Protein AF-0000000077098849 (afdb_homodimer)

Foldseek 3Di:
DWFDKKFQAAAACQLVVVLVVQKAKEWADVVPVVVRNRHRHIDQDATHDDLQLWQWKDKQRDIWGWDDAAQCCRVCCNPIVIAMEGQDPDDDAYNRYTYTHHDRDDDDHGGIMMTTDGD/DWFDKKFQAAAACQCVVVLVVQKAKEWADVVPVVVRNRHRHIDQDATHDDLQLWQWKDKQRDIWGWDDAAQCCRVCCNPIVIAMEGQDPDDDAYNRYTYTHHDRDDDDHGGIMMTTDGD

Nearest PDB structures (foldseek):
  2f9h-assembly1_B  TM=8.373E-01  e=5.222E-08  Enterococcus faecalis V583
  7akd-assembly1_A  TM=1.701E-01  e=4.792E+00  Severe acute respiratory syndrome coronavirus 2
  7vxm-assembly1_D  TM=1.275E-01  e=5.739E+00  Severe acute respiratory syndrome coronavirus 2
  2f9h-assembly1_B  TM=8.370E-01  e=5.849E-08  Enterococcus faecalis V583
  7akd-assembly1_A  TM=1.590E-01  e=4.839E+00  Severe acute respiratory syndrome coronavirus 2

Sequence (238 aa):
MILYETTVIDVGPEVKKFAEKGMLVTFAEKALITLKDYSYYIERSKINGEIGTARKLLIDGSEYTVIEIGSMVKDNLETLGHVTISFKEEGDCLPGSICVEKAEVPALRKGSRIQILSEMILYETTVIDVGPEVKKFAEKGMLVTFAEKALITLKDYSYYIERSKINGEIGTARKLLIDGSEYTVIEIGSMVKDNLETLGHVTISFKEEGDCLPGSICVEKAEVPALRKGSRIQILSE

Organism: Anaerostipes caccae (strain DSM 14662 / CCUG 47493 / JCM 13470 / NCIMB 13811 / L1-92) (NCBI:txid411490)

InterPro domains:
  IPR004716 Phosphotransferase system, glucitol/sorbitol-specific IIA component [PF03829] (4-114)
  IPR004716 Phosphotransferase system, glucitol/sorbitol-specific IIA component [PS51097] (2-114)
  IPR004716 Phosphotransferase system, glucitol/sorbitol-specific IIA component [PTHR40398] (1-116)
  IPR036665 Phosphotransferase system, glucitol/sorbitol-specific IIA component superfamily [G3DSA:2.40.33.40] (1-119)
  IPR036665 Phosphotransferase system, glucitol/sorbitol-specific IIA component superfamily [SSF141530] (3-117)

pLDDT: mean 93.79, std 6.29, range [65.19, 98.88]

Radius of gyration: 18.69 Å; Cα contacts (8 Å, |Δi|>4): 607; chains: 2; bounding box: 31×56×40 Å

Structure (mmCIF, N/CA/C/O backbone):
data_AF-0000000077098849-model_v1
#
loop_
_entity.id
_entity.type
_entity.pdbx_description
1 polymer 'PTS system glucitol/sorbitol-specific IIA component'
#
loop_
_atom_site.group_PDB
_atom_site.id
_atom_site.type_symbol
_atom_site.label_atom_id
_atom_site.label_alt_id
_atom_site.label_comp_id
_atom_site.label_asym_id
_atom_site.label_entity_id
_atom_site.label_seq_id
_atom_site.pdbx_PDB_ins_code
_atom_site.Cartn_x
_atom_site.Cartn_y
_atom_site.Cartn_z
_atom_site.occupancy
_atom_site.B_iso_or_equiv
_atom_site.auth_seq_id
_atom_site.auth_comp_id
_atom_site.auth_asym_id
_atom_site.auth_atom_id
_atom_site.pdbx_PDB_model_num
ATOM 1 N N . MET A 1 1 ? -8.828 -26.656 -10.367 1 93.25 1 MET A N 1
ATOM 2 C CA . MET A 1 1 ? -9.805 -25.609 -10.68 1 93.25 1 MET A CA 1
ATOM 3 C C . MET A 1 1 ? -9.211 -24.234 -10.453 1 93.25 1 MET A C 1
ATOM 5 O O . MET A 1 1 ? -8.438 -24.031 -9.516 1 93.25 1 MET A O 1
ATOM 9 N N . ILE A 1 2 ? -9.602 -23.344 -11.336 1 96.81 2 ILE A N 1
ATOM 10 C CA . ILE A 1 2 ? -9.125 -21.969 -11.195 1 96.81 2 ILE A CA 1
ATOM 11 C C . ILE A 1 2 ? -9.898 -21.266 -10.078 1 96.81 2 ILE A C 1
ATOM 13 O O . ILE A 1 2 ? -11.117 -21.125 -10.156 1 96.81 2 ILE A O 1
ATOM 17 N N . LEU A 1 3 ? -9.172 -20.859 -9.086 1 97.88 3 LEU A N 1
ATOM 18 C CA . LEU A 1 3 ? -9.781 -20.172 -7.945 1 97.88 3 LEU A CA 1
ATOM 19 C C . LEU A 1 3 ? -9.805 -18.672 -8.164 1 97.88 3 LEU A C 1
ATOM 21 O O . LEU A 1 3 ? -10.688 -17.984 -7.641 1 97.88 3 LEU A O 1
ATOM 25 N N . TYR A 1 4 ? -8.867 -18.234 -8.797 1 98.12 4 TYR A N 1
ATOM 26 C CA . TYR A 1 4 ? -8.68 -16.812 -9.047 1 98.12 4 TYR A CA 1
ATOM 27 C C . TYR A 1 4 ? -7.875 -16.578 -10.328 1 98.12 4 TYR A C 1
ATOM 29 O O . TYR A 1 4 ? -6.93 -17.328 -10.609 1 98.12 4 TYR A O 1
ATOM 37 N N . GLU A 1 5 ? -8.328 -15.594 -11.031 1 98.06 5 GLU A N 1
ATOM 38 C CA . GLU A 1 5 ? -7.602 -15.227 -12.242 1 98.06 5 GLU A CA 1
ATOM 39 C C . GLU A 1 5 ? -7.676 -13.727 -12.5 1 98.06 5 GLU A C 1
ATOM 41 O O . GLU A 1 5 ? -8.727 -13.109 -12.312 1 98.06 5 GLU A O 1
ATOM 46 N N . THR A 1 6 ? -6.523 -13.172 -12.883 1 98.19 6 THR A N 1
ATOM 47 C CA . THR A 1 6 ? -6.484 -11.75 -13.203 1 98.19 6 THR A CA 1
ATOM 48 C C . THR A 1 6 ? -5.434 -11.469 -14.281 1 98.19 6 THR A C 1
ATOM 50 O O . THR A 1 6 ? -4.707 -12.375 -14.695 1 98.19 6 THR A O 1
ATOM 53 N N . THR A 1 7 ? -5.457 -10.258 -14.812 1 98.62 7 THR A N 1
ATOM 54 C CA . THR A 1 7 ? -4.547 -9.805 -15.859 1 98.62 7 THR A CA 1
ATOM 55 C C . THR A 1 7 ? -3.854 -8.508 -15.453 1 98.62 7 THR A C 1
ATOM 57 O O . THR A 1 7 ? -4.48 -7.617 -14.883 1 98.62 7 THR A O 1
ATOM 60 N N . VAL A 1 8 ? -2.553 -8.43 -15.734 1 98.56 8 VAL A N 1
ATOM 61 C CA . VAL A 1 8 ? -1.805 -7.207 -15.484 1 98.56 8 VAL A CA 1
ATOM 62 C C . VAL A 1 8 ? -2.213 -6.137 -16.5 1 98.56 8 VAL A C 1
ATOM 64 O O . VAL A 1 8 ? -2.189 -6.379 -17.703 1 98.56 8 VAL A O 1
ATOM 67 N N . ILE A 1 9 ? -2.625 -4.98 -16 1 97.62 9 ILE A N 1
ATOM 68 C CA . ILE A 1 9 ? -3.08 -3.939 -16.922 1 97.62 9 ILE A CA 1
ATOM 69 C C . ILE A 1 9 ? -2.074 -2.791 -16.938 1 97.62 9 ILE A C 1
ATOM 71 O O . ILE A 1 9 ? -2.107 -1.944 -17.828 1 97.62 9 ILE A O 1
ATOM 75 N N . ASP A 1 10 ? -1.167 -2.697 -15.992 1 96.69 10 ASP A N 1
ATOM 76 C CA . ASP A 1 10 ? -0.084 -1.721 -15.93 1 96.69 10 ASP A CA 1
ATOM 77 C C . ASP A 1 10 ? 1.036 -2.197 -15.016 1 96.69 10 ASP A C 1
ATOM 79 O O . ASP A 1 10 ? 0.829 -3.082 -14.18 1 96.69 10 ASP A O 1
ATOM 83 N N . VAL A 1 11 ? 2.27 -1.672 -15.227 1 97.44 11 VAL A N 1
ATOM 84 C CA . VAL A 1 11 ? 3.434 -2.059 -14.438 1 97.44 11 VAL A CA 1
ATOM 85 C C . VAL A 1 11 ? 4.027 -0.828 -13.758 1 97.44 11 VAL A C 1
ATOM 87 O O . VAL A 1 11 ? 4.41 0.137 -14.422 1 97.44 11 VAL A O 1
ATOM 90 N N . GLY A 1 12 ? 4.094 -0.876 -12.406 1 95.12 12 GLY A N 1
ATOM 91 C CA . GLY A 1 12 ? 4.73 0.217 -11.688 1 95.12 12 GLY A CA 1
ATOM 92 C C . GLY A 1 12 ? 6.207 0.353 -11.992 1 95.12 12 GLY A C 1
ATOM 93 O O . GLY A 1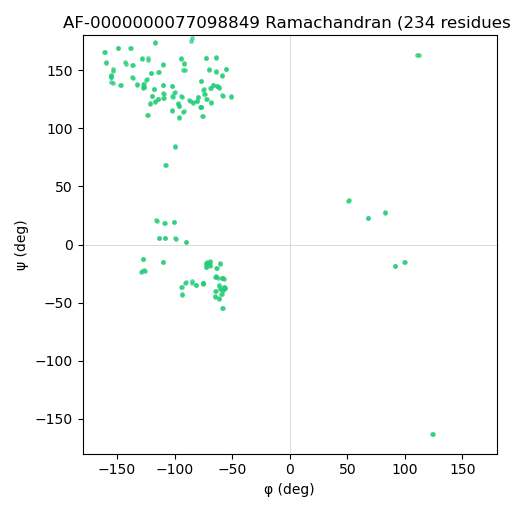 12 ? 6.895 -0.645 -12.227 1 95.1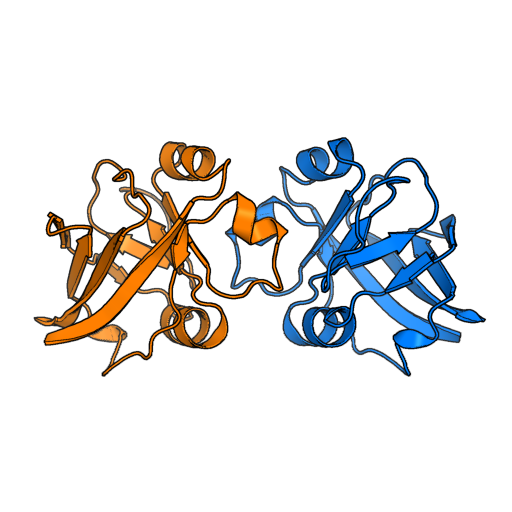2 12 GLY A O 1
ATOM 94 N N . PRO A 1 13 ? 6.711 1.523 -11.953 1 93.56 13 PRO A N 1
ATOM 95 C CA . PRO A 1 13 ? 8.102 1.759 -12.352 1 93.56 13 PRO A CA 1
ATOM 96 C C . PRO A 1 13 ? 9.109 1.154 -11.375 1 93.56 13 PRO A C 1
ATOM 98 O O . PRO A 1 13 ? 10.281 0.988 -11.719 1 93.56 13 PRO A O 1
ATOM 101 N N . GLU A 1 14 ? 8.672 0.761 -10.148 1 92.06 14 GLU A N 1
ATOM 102 C CA . GLU A 1 14 ? 9.609 0.319 -9.117 1 92.06 14 GLU A CA 1
ATOM 103 C C . GLU A 1 14 ? 9.391 -1.151 -8.766 1 92.06 14 GLU A C 1
ATOM 105 O O . GLU A 1 14 ? 9.812 -1.612 -7.707 1 92.06 14 GLU A O 1
ATOM 110 N N . VAL A 1 15 ? 8.758 -1.925 -9.625 1 95.88 15 VAL A N 1
ATOM 111 C CA . VAL A 1 15 ? 8.43 -3.312 -9.32 1 95.88 15 VAL A CA 1
ATOM 112 C C . VAL A 1 15 ? 9.719 -4.113 -9.109 1 95.88 15 VAL A C 1
ATOM 114 O O . VAL A 1 15 ? 9.734 -5.082 -8.344 1 95.88 15 VAL A O 1
ATOM 117 N N . LYS A 1 16 ? 10.82 -3.721 -9.742 1 95.75 16 LYS A N 1
ATOM 118 C CA . LYS A 1 16 ? 12.07 -4.461 -9.68 1 95.75 16 LYS A CA 1
ATOM 119 C C . LYS A 1 16 ? 12.625 -4.48 -8.258 1 95.75 16 LYS A C 1
ATOM 121 O O . LYS A 1 16 ? 13.344 -5.41 -7.875 1 95.75 16 LYS A O 1
ATOM 126 N N . LYS A 1 17 ? 12.32 -3.5 -7.492 1 91.12 17 LYS A N 1
ATOM 127 C CA . LYS A 1 17 ? 12.789 -3.428 -6.113 1 91.12 17 LYS A CA 1
ATOM 128 C C . LYS A 1 17 ? 12.312 -4.629 -5.305 1 91.12 17 LYS A C 1
ATOM 130 O O . LYS A 1 17 ? 13.047 -5.152 -4.469 1 91.12 17 LYS A O 1
ATOM 135 N N . PHE A 1 18 ? 11.117 -5.047 -5.555 1 93.12 18 PHE A N 1
ATOM 136 C CA . PHE A 1 18 ? 10.586 -6.211 -4.852 1 93.12 18 PHE A CA 1
ATOM 137 C C . PHE A 1 18 ? 11.078 -7.5 -5.492 1 93.12 18 PHE A C 1
ATOM 139 O O . PHE A 1 18 ? 11.281 -8.508 -4.805 1 93.12 18 PHE A O 1
ATOM 146 N N . ALA A 1 19 ? 11.219 -7.449 -6.789 1 96.19 19 ALA A N 1
ATOM 147 C CA . ALA A 1 19 ? 11.75 -8.625 -7.461 1 96.19 19 ALA A CA 1
ATOM 148 C C . ALA A 1 19 ? 13.133 -8.992 -6.91 1 96.19 19 ALA A C 1
ATOM 150 O O . ALA A 1 19 ? 13.438 -10.172 -6.727 1 96.19 19 ALA A O 1
ATOM 151 N N . GLU A 1 20 ? 13.898 -7.941 -6.656 1 94.69 20 GLU A N 1
ATOM 152 C CA . GLU A 1 20 ? 15.234 -8.133 -6.109 1 94.69 20 GLU A CA 1
ATOM 153 C C . GLU A 1 20 ? 15.18 -8.766 -4.723 1 94.69 20 GLU A C 1
ATOM 155 O O . GLU A 1 20 ? 16.141 -9.391 -4.281 1 94.69 20 GLU A O 1
ATOM 160 N N . LYS A 1 21 ? 14.102 -8.68 -4.102 1 91.44 21 LYS A N 1
ATOM 161 C CA . LYS A 1 21 ? 13.898 -9.266 -2.777 1 91.44 21 LYS A CA 1
ATOM 162 C C . LYS A 1 21 ? 13.172 -10.602 -2.869 1 91.44 21 LYS A C 1
ATOM 164 O O . LYS A 1 21 ? 12.742 -11.156 -1.853 1 91.44 21 LYS A O 1
ATOM 169 N N . GLY A 1 22 ? 12.938 -11.047 -4.043 1 95.81 22 GLY A N 1
ATOM 170 C CA . GLY A 1 22 ? 12.289 -12.328 -4.254 1 95.81 22 GLY A CA 1
ATOM 171 C C . GLY A 1 22 ? 10.773 -12.258 -4.164 1 95.81 22 GLY A C 1
ATOM 172 O O . GLY A 1 22 ? 10.125 -13.234 -3.803 1 95.81 22 GLY A O 1
ATOM 173 N N . MET A 1 23 ? 10.18 -11.062 -4.48 1 95.81 23 MET A N 1
ATOM 174 C CA . MET A 1 23 ? 8.734 -10.867 -4.316 1 95.81 23 MET A CA 1
ATOM 175 C C . MET A 1 23 ? 8.148 -10.141 -5.52 1 95.81 23 MET A C 1
ATOM 177 O O . MET A 1 23 ? 8.867 -9.477 -6.266 1 95.81 23 MET A O 1
ATOM 181 N N . LEU A 1 24 ? 6.93 -10.375 -5.707 1 96.62 24 LEU A N 1
ATOM 182 C CA . LEU A 1 24 ? 6.078 -9.633 -6.625 1 96.62 24 LEU A CA 1
ATOM 183 C C . LEU A 1 24 ? 4.824 -9.133 -5.922 1 96.62 24 LEU A C 1
ATOM 185 O O . LEU A 1 24 ? 4.215 -9.859 -5.133 1 96.62 24 LEU A O 1
ATOM 189 N N . VAL A 1 25 ? 4.469 -7.855 -6.172 1 95.56 25 VAL A N 1
ATOM 190 C CA . VAL A 1 25 ? 3.322 -7.258 -5.496 1 95.56 25 VAL A CA 1
ATOM 191 C C . VAL A 1 25 ? 2.262 -6.867 -6.523 1 95.56 25 VAL A C 1
ATOM 193 O O . VAL A 1 25 ? 2.578 -6.273 -7.555 1 95.56 25 VAL A O 1
ATOM 196 N N . THR A 1 26 ? 1.021 -7.195 -6.277 1 96.31 26 THR A N 1
ATOM 197 C CA . THR A 1 26 ? -0.08 -6.77 -7.133 1 96.31 26 THR A CA 1
ATOM 198 C C . THR A 1 26 ? -0.954 -5.742 -6.422 1 96.31 26 THR A C 1
ATOM 200 O O . THR A 1 26 ? -0.98 -5.691 -5.191 1 96.31 26 THR A O 1
ATOM 203 N N . PHE A 1 27 ? -1.589 -4.965 -7.223 1 93.5 27 PHE A N 1
ATOM 204 C CA . PHE A 1 27 ? -2.539 -3.982 -6.715 1 93.5 27 PHE A CA 1
ATOM 205 C C . PHE A 1 27 ? -3.598 -3.66 -7.766 1 93.5 27 PHE A C 1
ATOM 207 O O . PHE A 1 27 ? -3.34 -3.768 -8.969 1 93.5 27 PHE A O 1
ATOM 214 N N . ALA A 1 28 ? -4.836 -3.309 -7.309 1 92.25 28 ALA A N 1
ATOM 215 C CA . ALA A 1 28 ? -5.887 -2.953 -8.258 1 92.25 28 ALA A CA 1
ATOM 216 C C . ALA A 1 28 ? -6.52 -1.612 -7.898 1 92.25 28 ALA A C 1
ATOM 218 O O . ALA A 1 28 ? -7.16 -0.975 -8.742 1 92.25 28 ALA A O 1
ATOM 219 N N . GLU A 1 29 ? -6.41 -1.214 -6.602 1 78 29 GLU A N 1
ATOM 220 C CA . GLU A 1 29 ? -7.07 0.008 -6.152 1 78 29 GLU A CA 1
ATOM 221 C C . GLU A 1 29 ? -6.211 1.236 -6.441 1 78 29 GLU A C 1
ATOM 223 O O . GLU A 1 29 ? -5.066 1.317 -5.996 1 78 29 GLU A O 1
ATOM 228 N N . LYS A 1 30 ? -6.711 2.197 -7.188 1 68.31 30 LYS A N 1
ATOM 229 C CA . LYS A 1 30 ? -5.996 3.393 -7.625 1 68.31 30 LYS A CA 1
ATOM 230 C C . LYS A 1 30 ? -5.77 4.355 -6.465 1 68.31 30 LYS A C 1
ATOM 232 O O . LYS A 1 30 ? -4.859 5.184 -6.508 1 68.31 30 LYS A O 1
ATOM 237 N N . ALA A 1 31 ? -6.516 4.066 -5.441 1 65.38 31 ALA A N 1
ATOM 238 C CA . ALA A 1 31 ? -6.48 5.043 -4.355 1 65.38 31 ALA A CA 1
ATOM 239 C C . ALA A 1 31 ? -5.156 4.98 -3.602 1 65.38 31 ALA A C 1
ATOM 241 O O . ALA A 1 31 ? -4.809 5.906 -2.869 1 65.38 31 ALA A O 1
ATOM 242 N N . LEU A 1 32 ? -4.426 3.889 -3.781 1 77 32 LEU A N 1
ATOM 243 C CA . LEU A 1 32 ? -3.135 3.756 -3.119 1 77 32 LEU A CA 1
ATOM 244 C C . LEU A 1 32 ? -1.993 3.9 -4.121 1 77 32 LEU A C 1
ATOM 246 O O . LEU A 1 32 ? -1.274 2.938 -4.395 1 77 32 LEU A O 1
ATOM 250 N N . ILE A 1 33 ? -1.858 5.105 -4.629 1 73.12 33 ILE A N 1
ATOM 251 C CA . ILE A 1 33 ? -0.947 5.441 -5.719 1 73.12 33 ILE A CA 1
ATOM 252 C C . ILE A 1 33 ? 0.476 5.031 -5.344 1 73.12 33 ILE A C 1
ATOM 254 O O . ILE A 1 33 ? 1.246 4.586 -6.195 1 73.12 33 ILE A O 1
ATOM 258 N N . THR A 1 34 ? 0.808 5.207 -4.074 1 74.5 34 THR A N 1
ATOM 259 C CA . THR A 1 34 ? 2.15 4.855 -3.625 1 74.5 34 THR A CA 1
ATOM 260 C C . THR A 1 34 ? 2.42 3.369 -3.834 1 74.5 34 THR A C 1
ATOM 262 O O . THR A 1 34 ? 3.514 2.982 -4.25 1 74.5 34 THR A O 1
ATOM 265 N N . LEU A 1 35 ? 1.4 2.584 -3.664 1 80.56 35 LEU A N 1
ATOM 266 C CA . LEU A 1 35 ? 1.555 1.155 -3.914 1 80.56 35 LEU A CA 1
ATOM 267 C C . LEU A 1 35 ? 1.583 0.865 -5.41 1 80.56 35 LEU A C 1
ATOM 269 O O . LEU A 1 35 ? 2.303 -0.03 -5.859 1 80.56 35 LEU A O 1
ATOM 273 N N . LYS A 1 36 ? 0.823 1.684 -6.109 1 84.19 36 LYS A N 1
ATOM 274 C CA . LYS A 1 36 ? 0.758 1.489 -7.555 1 84.19 36 LYS A CA 1
ATOM 275 C C . LYS A 1 36 ? 2.148 1.548 -8.18 1 84.19 36 LYS A C 1
ATOM 277 O O . LYS A 1 36 ? 2.475 0.747 -9.062 1 84.19 36 LYS A O 1
ATOM 282 N N . ASP A 1 37 ? 3.021 2.375 -7.703 1 86.88 37 ASP A N 1
ATOM 283 C CA . ASP A 1 37 ? 4.355 2.549 -8.273 1 86.88 37 ASP A CA 1
ATOM 284 C C . ASP A 1 37 ? 5.219 1.312 -8.039 1 86.88 37 ASP A C 1
ATOM 286 O O . ASP A 1 37 ? 6.176 1.064 -8.773 1 86.88 37 ASP A O 1
ATOM 290 N N . TYR A 1 38 ? 4.809 0.544 -7.125 1 90.38 38 TYR A N 1
ATOM 291 C CA . TYR A 1 38 ? 5.656 -0.57 -6.723 1 90.38 38 TYR A CA 1
ATOM 292 C C . TYR A 1 38 ? 5.012 -1.904 -7.078 1 90.38 38 TYR A C 1
ATOM 294 O O . TYR A 1 38 ? 5.547 -2.967 -6.754 1 90.38 38 TYR A O 1
ATOM 302 N N . SER A 1 39 ? 3.902 -1.831 -7.773 1 94.94 39 SER A N 1
ATOM 303 C CA . SER A 1 39 ? 3.123 -3.051 -7.953 1 94.94 39 SER A CA 1
ATOM 304 C C . SER A 1 39 ? 2.797 -3.287 -9.422 1 94.94 39 SER A C 1
ATOM 306 O O . SER A 1 39 ? 2.934 -2.383 -10.25 1 94.94 39 SER A O 1
ATOM 308 N N . TYR A 1 40 ? 2.465 -4.512 -9.734 1 97.19 40 TYR A N 1
ATOM 309 C CA . TYR A 1 40 ? 1.721 -4.824 -10.945 1 97.19 40 TYR A CA 1
ATOM 310 C C . TYR A 1 40 ? 0.239 -4.512 -10.773 1 97.19 40 TYR A C 1
ATOM 312 O O . TYR A 1 40 ? -0.427 -5.09 -9.914 1 97.19 40 TYR A O 1
ATOM 320 N N . TYR A 1 41 ? -0.18 -3.596 -11.609 1 96.25 41 TYR A N 1
ATOM 321 C CA . TYR A 1 41 ? -1.595 -3.246 -11.539 1 96.25 41 TYR A CA 1
ATOM 322 C C . TYR A 1 41 ? -2.447 -4.27 -12.273 1 96.25 41 TYR A C 1
ATOM 324 O O . TYR A 1 41 ? -2.182 -4.59 -13.438 1 96.25 41 TYR A O 1
ATOM 332 N N . ILE A 1 42 ? -3.432 -4.77 -11.539 1 97.5 42 ILE A N 1
ATOM 333 C CA . ILE A 1 42 ? -4.172 -5.895 -12.102 1 97.5 42 ILE A CA 1
ATOM 334 C C . ILE A 1 42 ? -5.656 -5.547 -12.18 1 97.5 42 ILE A C 1
ATOM 336 O O . ILE A 1 42 ? -6.121 -4.625 -11.508 1 97.5 42 ILE A O 1
ATOM 340 N N . GLU A 1 43 ? -6.348 -6.266 -13.039 1 96.44 43 GLU A N 1
ATOM 341 C CA . GLU A 1 43 ? -7.805 -6.203 -13.078 1 96.44 43 GLU A CA 1
ATOM 342 C C . GLU A 1 43 ? -8.422 -6.809 -11.82 1 96.44 43 GLU A C 1
ATOM 344 O O . GLU A 1 43 ? -7.953 -7.844 -11.336 1 96.44 43 GLU A O 1
ATOM 349 N N . ARG A 1 44 ? -9.383 -6.055 -11.336 1 92.69 44 ARG A N 1
ATOM 350 C CA . ARG A 1 44 ? -10.109 -6.645 -10.219 1 92.69 44 ARG A CA 1
ATOM 351 C C . ARG A 1 44 ? -10.828 -7.922 -10.648 1 92.69 44 ARG A C 1
ATOM 353 O O . ARG A 1 44 ? -11.383 -7.992 -11.75 1 92.69 44 ARG A O 1
ATOM 360 N N . SER A 1 45 ? -10.734 -8.859 -9.867 1 94.25 45 SER A N 1
ATOM 361 C CA . SER A 1 45 ? -11.375 -10.148 -10.117 1 94.25 45 SER A CA 1
ATOM 362 C C . SER A 1 45 ? -11.914 -10.758 -8.828 1 94.25 45 SER A C 1
ATOM 364 O O . SER A 1 45 ? -11.469 -10.406 -7.734 1 94.25 45 SER A O 1
ATOM 366 N N . LYS A 1 46 ? -12.906 -11.609 -8.961 1 94.06 46 LYS A N 1
ATOM 367 C CA . LYS A 1 46 ? -13.469 -12.312 -7.816 1 94.06 46 LYS A CA 1
ATOM 368 C C . LYS A 1 46 ? -12.773 -13.648 -7.594 1 94.06 46 LYS A C 1
ATOM 370 O O . LYS A 1 46 ? -12.242 -14.242 -8.539 1 94.06 46 LYS A O 1
ATOM 375 N N . ILE A 1 47 ? -12.75 -14.008 -6.395 1 95.94 47 ILE A N 1
ATOM 376 C CA . ILE A 1 47 ? -12.266 -15.336 -6.051 1 95.94 47 ILE A CA 1
ATOM 377 C C . ILE A 1 47 ? -13.414 -16.344 -6.141 1 95.94 47 ILE A C 1
ATOM 379 O O . ILE A 1 47 ? -14.484 -16.125 -5.57 1 95.94 47 ILE A O 1
ATOM 383 N N . ASN A 1 48 ? -13.109 -17.312 -6.969 1 93.44 48 ASN A N 1
ATOM 384 C CA . ASN A 1 48 ? -14.086 -18.391 -7.164 1 93.44 48 ASN A CA 1
ATOM 385 C C . ASN A 1 48 ? -13.742 -19.625 -6.34 1 93.44 48 ASN A C 1
ATOM 387 O O . ASN A 1 48 ? -13.117 -20.547 -6.848 1 93.44 48 ASN A O 1
ATOM 391 N N . GLY A 1 49 ? -14.094 -19.719 -5.113 1 91.75 49 GLY A N 1
ATOM 392 C CA . GLY A 1 49 ? -13.797 -20.844 -4.246 1 91.75 49 GLY A CA 1
ATOM 393 C C . GLY A 1 49 ? -13.07 -20.453 -2.975 1 91.75 49 GLY A C 1
ATOM 394 O O . GLY A 1 49 ? -13.164 -19.297 -2.535 1 91.75 49 GLY A O 1
ATOM 395 N N . GLU A 1 50 ? -12.469 -21.516 -2.346 1 94 50 GLU A N 1
ATOM 396 C CA . GLU A 1 50 ? -11.711 -21.297 -1.117 1 94 50 GLU A CA 1
ATOM 397 C C 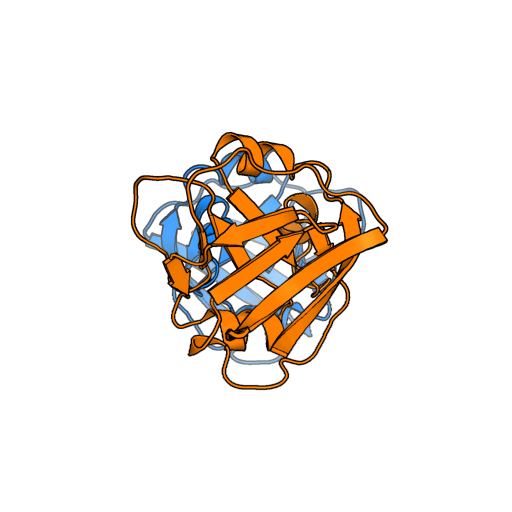. GLU A 1 50 ? -10.219 -21.156 -1.408 1 94 50 GLU A C 1
ATOM 399 O O . GLU A 1 50 ? -9.547 -22.125 -1.743 1 94 50 GLU A O 1
ATOM 404 N N . ILE A 1 51 ? -9.711 -19.984 -1.257 1 95.62 51 ILE A N 1
ATOM 405 C CA . ILE A 1 51 ? -8.328 -19.672 -1.607 1 95.62 51 ILE A CA 1
ATOM 406 C C . IL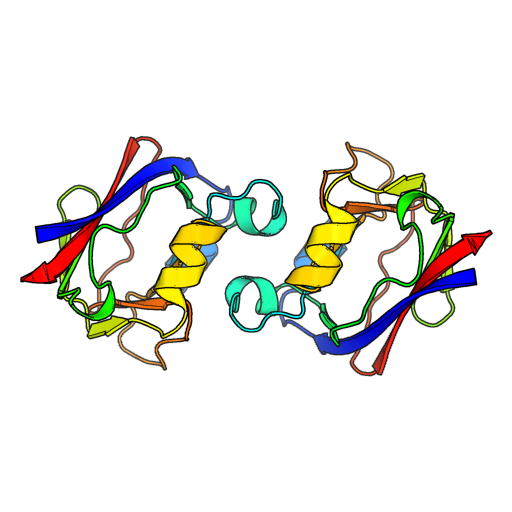E A 1 51 ? -7.387 -20.562 -0.805 1 95.62 51 ILE A C 1
ATOM 408 O O . ILE A 1 51 ? -6.281 -20.875 -1.255 1 95.62 51 ILE A O 1
ATOM 412 N N . GLY A 1 52 ? -7.844 -20.969 0.387 1 94.56 52 GLY A N 1
ATOM 413 C CA . GLY A 1 52 ? -7.051 -21.859 1.218 1 94.56 52 GLY A CA 1
ATOM 414 C C . GLY A 1 52 ? -6.758 -23.188 0.553 1 94.56 52 GLY A C 1
ATOM 415 O O . GLY A 1 52 ? -5.855 -23.922 0.976 1 94.56 52 GLY A O 1
ATOM 416 N N . THR A 1 53 ? -7.477 -23.609 -0.522 1 95.62 53 THR A N 1
ATOM 417 C CA . THR A 1 53 ? -7.277 -24.859 -1.229 1 95.62 53 THR A CA 1
ATOM 418 C C . THR A 1 53 ? -6.277 -24.688 -2.367 1 95.62 53 THR A C 1
ATOM 420 O O . THR A 1 53 ? -5.969 -25.656 -3.08 1 95.62 53 THR A O 1
ATOM 423 N N . ALA A 1 54 ? -5.723 -23.531 -2.52 1 97.62 54 ALA A N 1
ATOM 424 C CA . ALA A 1 54 ? -4.777 -23.234 -3.594 1 97.62 54 ALA A CA 1
ATOM 425 C C . ALA A 1 54 ? -3.535 -24.125 -3.479 1 97.62 54 ALA A C 1
ATOM 427 O O . ALA A 1 54 ? -2.971 -24.266 -2.393 1 97.62 54 ALA A O 1
ATOM 428 N N . ARG A 1 55 ? -3.123 -24.672 -4.625 1 98.12 55 ARG A N 1
ATOM 429 C CA . ARG A 1 55 ? -1.939 -25.516 -4.648 1 98.12 55 ARG A CA 1
ATOM 430 C C . ARG A 1 55 ? -0.931 -25.031 -5.68 1 98.12 55 ARG A C 1
ATOM 432 O O . ARG A 1 55 ? 0.27 -25.281 -5.551 1 98.12 55 ARG A O 1
ATOM 439 N N . LYS A 1 56 ? -1.477 -24.312 -6.609 1 98.5 56 LYS A N 1
ATOM 440 C CA . LYS A 1 56 ? -0.607 -23.875 -7.695 1 98.5 56 LYS A CA 1
ATOM 441 C C . LYS A 1 56 ? -0.858 -22.406 -8.031 1 98.5 56 LYS A C 1
ATOM 443 O O . LYS A 1 56 ? -1.987 -21.922 -7.922 1 98.5 56 LYS A O 1
ATOM 448 N N . LEU A 1 57 ? 0.21 -21.734 -8.359 1 98.69 57 LEU A N 1
ATOM 449 C CA . LEU A 1 57 ? 0.194 -20.406 -8.961 1 98.69 57 LEU A CA 1
ATOM 450 C C . LEU A 1 57 ? 0.744 -20.453 -10.383 1 98.69 57 LEU A C 1
ATOM 452 O O . LEU A 1 57 ? 1.813 -21.016 -10.625 1 98.69 57 LEU A O 1
ATOM 456 N N . LEU A 1 58 ? -0.03 -19.969 -11.305 1 98.56 58 LEU A N 1
ATOM 457 C CA . LEU A 1 58 ? 0.441 -19.844 -12.68 1 98.56 58 LEU A CA 1
ATOM 458 C C . LEU A 1 58 ? 0.663 -18.391 -13.062 1 98.56 58 LEU A C 1
ATOM 460 O O . LEU A 1 58 ? -0.203 -17.547 -12.82 1 98.56 58 LEU A O 1
ATOM 464 N N . ILE A 1 59 ? 1.85 -18.094 -13.609 1 98.69 59 ILE A N 1
ATOM 465 C CA . ILE A 1 59 ? 2.156 -16.797 -14.188 1 98.69 59 ILE A CA 1
ATOM 466 C C . ILE A 1 59 ? 2.588 -16.969 -15.641 1 98.69 59 ILE A C 1
ATOM 468 O O . ILE A 1 59 ? 3.65 -17.531 -15.922 1 98.69 59 ILE A O 1
ATOM 472 N N . ASP A 1 60 ? 1.705 -16.484 -16.516 1 98.56 60 ASP A N 1
ATOM 473 C CA . ASP A 1 60 ? 1.932 -16.641 -17.953 1 98.56 60 ASP A CA 1
ATOM 474 C C . ASP A 1 60 ? 2.229 -18.094 -18.297 1 98.56 60 ASP A C 1
ATOM 476 O O . ASP A 1 60 ? 3.152 -18.391 -19.062 1 98.56 60 ASP A O 1
ATOM 480 N N . GLY A 1 61 ? 1.543 -18.969 -17.625 1 97.38 61 GLY A N 1
ATOM 481 C CA . GLY A 1 61 ? 1.646 -20.391 -17.938 1 97.38 61 GLY A CA 1
ATOM 482 C C . GLY A 1 61 ? 2.713 -21.094 -17.125 1 97.38 61 GLY A C 1
ATOM 483 O O . GLY A 1 61 ? 2.738 -22.328 -17.062 1 97.38 61 GLY A O 1
ATOM 484 N N . SER A 1 62 ? 3.629 -20.375 -16.562 1 98.31 62 SER A N 1
ATOM 485 C CA . SER A 1 62 ? 4.617 -20.984 -15.672 1 98.31 62 SER A CA 1
ATOM 486 C C . SER A 1 62 ? 4.008 -21.328 -14.32 1 98.31 62 SER A C 1
ATOM 488 O O . SER A 1 62 ? 3.369 -20.5 -13.68 1 98.31 62 SER A O 1
ATOM 490 N N . GLU A 1 63 ? 4.309 -22.516 -13.898 1 98.12 63 GLU A N 1
ATOM 491 C CA . GLU A 1 63 ? 3.668 -23.047 -12.695 1 98.12 63 GLU A CA 1
ATOM 492 C C . GLU A 1 63 ? 4.609 -22.969 -11.5 1 98.12 63 GLU A C 1
ATOM 494 O O . GLU A 1 63 ? 5.797 -23.266 -11.617 1 98.12 63 GLU A O 1
ATOM 499 N N . TYR A 1 64 ? 4.09 -22.547 -10.383 1 98.5 64 TYR A N 1
ATOM 500 C CA . TYR A 1 64 ? 4.77 -22.531 -9.086 1 98.5 64 TYR A CA 1
ATOM 501 C C . TYR A 1 64 ? 3.945 -23.25 -8.031 1 98.5 64 TYR A C 1
ATOM 503 O O . TYR A 1 64 ? 2.729 -23.062 -7.945 1 98.5 64 TYR A O 1
ATOM 511 N N . THR A 1 65 ? 4.586 -24.078 -7.219 1 98.25 65 THR A N 1
ATOM 512 C CA . THR A 1 65 ? 3.9 -24.75 -6.121 1 98.25 65 THR A CA 1
ATOM 513 C C . THR A 1 65 ? 3.631 -23.781 -4.977 1 98.25 65 THR A C 1
ATOM 515 O O . THR A 1 65 ? 4.543 -23.094 -4.52 1 98.25 65 THR A O 1
ATOM 518 N N . VAL A 1 66 ? 2.398 -23.734 -4.512 1 98.25 66 VAL A N 1
ATOM 519 C CA . VAL A 1 66 ? 2.037 -22.906 -3.365 1 98.25 66 VAL A CA 1
ATOM 520 C C . VAL A 1 66 ? 2.422 -23.625 -2.072 1 98.25 66 VAL A C 1
ATOM 522 O O . VAL A 1 66 ? 2.016 -24.766 -1.843 1 98.25 66 VAL A O 1
ATOM 525 N N . ILE A 1 67 ? 3.197 -22.969 -1.304 1 97.75 67 ILE A N 1
ATOM 526 C CA . ILE A 1 67 ? 3.648 -23.516 -0.035 1 97.75 67 ILE A CA 1
ATOM 527 C C . ILE A 1 67 ? 2.719 -23.062 1.089 1 97.75 67 ILE A C 1
ATOM 529 O O . ILE A 1 67 ? 2.338 -23.875 1.948 1 97.75 67 ILE A O 1
ATOM 533 N N . GLU A 1 68 ? 2.354 -21.812 1.083 1 96.94 68 GLU A N 1
ATOM 534 C CA . GLU A 1 68 ? 1.521 -21.234 2.131 1 96.94 68 GLU A CA 1
ATOM 535 C C . GLU A 1 68 ? 0.758 -20.016 1.619 1 96.94 68 GLU A C 1
ATOM 537 O O . GLU A 1 68 ? 1.273 -19.25 0.797 1 96.94 68 GLU A O 1
ATOM 542 N N . ILE A 1 69 ? -0.458 -19.859 2.113 1 96.81 69 ILE A N 1
ATOM 543 C CA . ILE A 1 69 ? -1.287 -18.703 1.826 1 96.81 69 ILE A CA 1
ATOM 544 C C . ILE A 1 69 ? -1.575 -17.938 3.119 1 96.81 69 ILE A C 1
ATOM 546 O O . ILE A 1 69 ? -2.107 -18.516 4.074 1 96.81 69 ILE A O 1
ATOM 550 N N . GLY A 1 70 ? -1.204 -16.734 3.051 1 94.75 70 GLY A N 1
ATOM 551 C CA . GLY A 1 70 ? -1.46 -15.922 4.227 1 94.75 70 GLY A CA 1
ATOM 552 C C . GLY A 1 70 ? -2.938 -15.75 4.523 1 94.75 70 GLY A C 1
ATOM 553 O O . GLY A 1 70 ? -3.766 -15.766 3.607 1 94.75 70 GLY A O 1
ATOM 554 N N . SER A 1 71 ? -3.26 -15.375 5.773 1 93.38 71 SER A N 1
ATOM 555 C CA . SER A 1 71 ? -4.629 -15.367 6.273 1 93.38 71 SER A CA 1
ATOM 556 C C . SER A 1 71 ? -5.438 -14.227 5.664 1 93.38 71 SER A C 1
ATOM 558 O O . SER A 1 71 ? -6.668 -14.273 5.648 1 93.38 71 SER A O 1
ATOM 560 N N . MET A 1 72 ? -4.805 -13.172 5.105 1 90.5 72 MET A N 1
ATOM 561 C CA . MET A 1 72 ? -5.523 -11.992 4.637 1 90.5 72 MET A CA 1
ATOM 562 C C . MET A 1 72 ? -5.535 -11.93 3.113 1 90.5 72 MET A C 1
ATOM 564 O O . MET A 1 72 ? -6.078 -10.984 2.531 1 90.5 72 MET A O 1
ATOM 568 N N . VAL A 1 73 ? -5.047 -12.922 2.455 1 94.38 73 VAL A N 1
ATOM 569 C CA . VAL A 1 73 ? -4.902 -12.898 1.003 1 94.38 73 VAL A CA 1
ATOM 570 C C . VAL A 1 73 ? -6.273 -12.742 0.35 1 94.38 73 VAL A C 1
ATOM 572 O O . VAL A 1 73 ? -6.457 -11.906 -0.54 1 94.38 73 VAL A O 1
ATOM 575 N N . LYS A 1 74 ? -7.219 -13.523 0.821 1 94.88 74 LYS A N 1
ATOM 576 C CA . LYS A 1 74 ? -8.555 -13.445 0.226 1 94.88 74 LYS A CA 1
ATOM 577 C C . LYS A 1 74 ? -9.117 -12.031 0.33 1 94.88 74 LYS A C 1
ATOM 579 O O . LYS A 1 74 ? -9.492 -11.43 -0.68 1 94.88 74 LYS A O 1
ATOM 584 N N . ASP A 1 75 ? -9.156 -11.516 1.506 1 89.69 75 ASP A N 1
ATOM 585 C CA . ASP A 1 75 ? -9.711 -10.188 1.729 1 89.69 75 ASP A CA 1
ATOM 586 C C . ASP A 1 75 ? -8.953 -9.133 0.926 1 89.69 75 ASP A C 1
ATOM 588 O O . ASP A 1 75 ? -9.562 -8.25 0.312 1 89.69 75 ASP A O 1
ATOM 592 N N . ASN A 1 76 ? -7.648 -9.203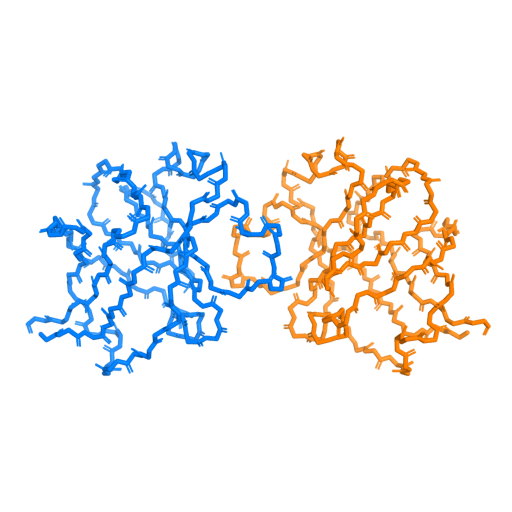 0.878 1 89.94 76 ASN A N 1
ATOM 593 C CA . ASN A 1 76 ? -6.82 -8.234 0.175 1 89.94 76 ASN A CA 1
ATOM 594 C C . ASN A 1 76 ? -7.07 -8.266 -1.33 1 89.94 76 ASN A C 1
ATOM 596 O O . ASN A 1 76 ? -7.219 -7.219 -1.963 1 89.94 76 ASN A O 1
ATOM 600 N N . LEU A 1 77 ? -7.141 -9.469 -1.856 1 92.94 77 LEU A N 1
ATOM 601 C CA . LEU A 1 77 ? -7.371 -9.594 -3.291 1 92.94 77 LEU A CA 1
ATOM 602 C C . LEU A 1 77 ? -8.742 -9.047 -3.672 1 92.94 77 LEU A C 1
ATOM 604 O O . LEU A 1 77 ? -8.867 -8.289 -4.637 1 92.94 77 LEU A O 1
ATOM 608 N N . GLU A 1 78 ? -9.695 -9.305 -2.863 1 91.19 78 GLU A N 1
ATOM 609 C CA . GLU A 1 78 ? -11.062 -8.914 -3.201 1 91.19 78 GLU A CA 1
ATOM 610 C C . GLU A 1 78 ? -11.273 -7.414 -3.018 1 91.19 78 GLU A C 1
ATOM 612 O O . GLU A 1 78 ? -11.992 -6.781 -3.795 1 91.19 78 GLU A O 1
ATOM 617 N N . THR A 1 79 ? -10.617 -6.875 -2.061 1 85.5 79 THR A N 1
ATOM 618 C CA . THR A 1 79 ? -10.883 -5.477 -1.733 1 85.5 79 THR A CA 1
ATOM 619 C C . THR A 1 79 ? -9.914 -4.559 -2.471 1 85.5 79 THR A C 1
ATOM 621 O O . THR A 1 79 ? -10.305 -3.492 -2.951 1 85.5 79 THR A O 1
ATOM 624 N N . LEU A 1 80 ? -8.625 -4.949 -2.658 1 87.19 80 LEU A N 1
ATOM 625 C CA . LEU A 1 80 ? -7.609 -4.031 -3.16 1 87.19 80 LEU A CA 1
ATOM 626 C C . LEU A 1 80 ? -6.887 -4.629 -4.367 1 87.19 80 LEU A C 1
ATOM 628 O O . LEU A 1 80 ? -6.152 -3.926 -5.062 1 87.19 80 LEU A O 1
ATOM 632 N N . GLY A 1 81 ? -7.082 -5.883 -4.602 1 93 81 GLY A N 1
ATOM 633 C CA . GLY A 1 81 ? -6.254 -6.551 -5.594 1 93 81 GLY A CA 1
ATOM 634 C C . GLY A 1 81 ? -4.805 -6.688 -5.168 1 93 81 GLY A C 1
ATOM 635 O O . GLY A 1 81 ? -3.91 -6.781 -6.012 1 93 81 GLY A O 1
ATOM 636 N N . HIS A 1 82 ? -4.621 -6.645 -3.846 1 91.94 82 HIS A N 1
ATOM 637 C CA . HIS A 1 82 ? -3.256 -6.652 -3.332 1 91.94 82 HIS A CA 1
ATOM 638 C C . HIS A 1 82 ? -2.855 -8.047 -2.852 1 91.94 82 HIS A C 1
ATOM 640 O O . HIS A 1 82 ? -3.6 -8.688 -2.109 1 91.94 82 HIS A O 1
ATOM 646 N N . VAL A 1 83 ? -1.723 -8.531 -3.27 1 94.81 83 VAL A N 1
ATOM 647 C CA . VAL A 1 83 ? -1.043 -9.672 -2.676 1 94.81 83 VAL A CA 1
ATOM 648 C C . VAL A 1 83 ? 0.455 -9.594 -2.961 1 94.81 83 VAL A C 1
ATOM 650 O O . VAL A 1 83 ? 0.869 -9.047 -3.986 1 94.81 83 VAL A O 1
ATOM 653 N N . THR A 1 84 ? 1.224 -10.031 -2.027 1 94.94 84 THR A N 1
ATOM 654 C CA . THR A 1 84 ? 2.646 -10.266 -2.25 1 94.94 84 THR A CA 1
ATOM 655 C C . THR A 1 84 ? 2.906 -11.742 -2.549 1 94.94 84 THR A C 1
ATOM 657 O O . THR A 1 84 ? 2.498 -12.617 -1.783 1 94.94 84 THR A O 1
ATOM 660 N N . ILE A 1 85 ? 3.475 -12.008 -3.672 1 97.31 85 ILE A N 1
ATOM 661 C CA . ILE A 1 85 ? 3.924 -13.359 -3.973 1 97.31 85 ILE A CA 1
ATOM 662 C C . ILE A 1 85 ? 5.41 -13.5 -3.646 1 97.31 85 ILE A C 1
ATOM 664 O O . ILE A 1 85 ? 6.238 -12.758 -4.184 1 97.31 85 ILE A O 1
ATOM 668 N N . SER A 1 86 ? 5.688 -14.359 -2.773 1 97.12 86 SER A N 1
ATOM 669 C CA . SER A 1 86 ? 7.062 -14.562 -2.334 1 97.12 86 SER A CA 1
ATOM 670 C C . SER A 1 86 ? 7.672 -15.805 -2.98 1 97.12 86 SER A C 1
ATOM 672 O O . SER A 1 86 ? 7.121 -16.906 -2.877 1 97.12 86 SER A O 1
ATOM 674 N N . PHE A 1 87 ? 8.844 -15.633 -3.602 1 98.25 87 PHE A N 1
ATOM 675 C CA . PHE A 1 87 ? 9.57 -16.703 -4.277 1 98.25 87 PHE A CA 1
ATOM 676 C C . PHE A 1 87 ? 10.82 -17.078 -3.494 1 98.25 87 PHE A C 1
ATOM 678 O O . PHE A 1 87 ? 11.734 -17.703 -4.039 1 98.25 87 PHE A O 1
ATOM 685 N N . LYS A 1 88 ? 10.742 -16.656 -2.252 1 94.06 88 LYS A N 1
ATOM 686 C CA . LYS A 1 88 ? 11.922 -16.891 -1.429 1 94.06 88 LYS A CA 1
ATOM 687 C C . LYS A 1 88 ? 11.82 -18.219 -0.685 1 94.06 88 LYS A C 1
ATOM 689 O O . LYS A 1 88 ? 10.719 -18.719 -0.447 1 94.06 88 LYS A O 1
ATOM 694 N N . GLU A 1 89 ? 12.914 -18.734 -0.367 1 84.38 89 GLU A N 1
ATOM 695 C CA . GLU A 1 89 ? 12.969 -19.969 0.402 1 84.38 89 GLU A CA 1
ATOM 696 C C . GLU A 1 89 ? 12.859 -19.703 1.898 1 84.38 89 GLU A C 1
ATOM 698 O O . GLU A 1 89 ? 12.25 -20.484 2.635 1 84.38 89 GLU A O 1
ATOM 703 N N . GLU A 1 90 ? 13.383 -18.531 2.322 1 85.25 90 GLU A N 1
ATOM 704 C CA . GLU A 1 90 ? 13.469 -18.281 3.756 1 85.25 90 GLU A CA 1
ATOM 705 C C . GLU A 1 90 ? 12.539 -17.125 4.16 1 85.25 90 GLU A C 1
ATOM 707 O O . GLU A 1 90 ? 12.188 -16.281 3.332 1 85.25 90 GLU A O 1
ATOM 712 N N . GLY A 1 91 ? 12.07 -17.297 5.426 1 86.62 91 GLY A N 1
ATOM 713 C CA . GLY A 1 91 ? 11.242 -16.25 6.016 1 86.62 91 GLY A CA 1
ATOM 714 C C . GLY A 1 91 ? 9.797 -16.656 6.203 1 86.62 91 GLY A C 1
ATOM 715 O O . GLY A 1 91 ? 9.352 -17.656 5.629 1 86.62 91 GLY A O 1
ATOM 716 N N . ASP A 1 92 ? 9.133 -15.906 7.016 1 89.75 92 ASP A N 1
ATOM 717 C CA . ASP A 1 92 ? 7.727 -16.188 7.281 1 89.75 92 ASP A CA 1
ATOM 718 C C . ASP A 1 92 ? 6.84 -15.719 6.133 1 89.75 92 ASP A C 1
ATOM 720 O O . ASP A 1 92 ? 7.152 -14.727 5.465 1 89.75 92 ASP A O 1
ATOM 724 N N . CYS A 1 93 ? 5.863 -16.562 5.867 1 92.88 93 CYS A N 1
ATOM 725 C CA . CYS A 1 93 ? 4.824 -16.125 4.941 1 92.88 93 CYS A CA 1
ATOM 726 C C . CYS A 1 93 ? 3.873 -15.141 5.609 1 92.88 93 CYS A C 1
ATOM 728 O O . CYS A 1 93 ? 3.064 -15.523 6.453 1 92.88 93 CYS A O 1
ATOM 730 N N . LEU A 1 94 ? 3.938 -13.961 5.215 1 89.81 94 LEU A N 1
ATOM 731 C CA . LEU A 1 94 ? 3.178 -12.898 5.863 1 89.81 94 LEU A CA 1
ATOM 732 C C . LEU A 1 94 ? 1.693 -13.016 5.531 1 89.81 94 LEU A C 1
ATOM 734 O O . LEU A 1 94 ? 1.319 -13.656 4.547 1 89.81 94 LEU A O 1
ATOM 738 N N . PRO A 1 95 ? 0.815 -12.383 6.336 1 90.69 95 PRO A N 1
ATOM 739 C CA . PRO A 1 95 ? -0.633 -12.547 6.188 1 90.69 95 PRO A CA 1
ATOM 740 C C . PRO A 1 95 ? -1.132 -12.164 4.797 1 90.69 95 PRO A C 1
ATOM 742 O O . PRO A 1 95 ? -2.088 -12.758 4.293 1 90.69 95 PRO A O 1
ATOM 745 N N . GLY A 1 96 ? -0.453 -11.258 4.137 1 91.81 96 GLY A N 1
ATOM 746 C CA . GLY A 1 96 ? -0.896 -10.789 2.834 1 91.81 96 GLY A CA 1
ATOM 747 C C . GLY A 1 96 ? -0.142 -11.422 1.682 1 91.81 96 GLY A C 1
ATOM 748 O O . GLY A 1 96 ? -0.197 -10.938 0.551 1 91.81 96 GLY A O 1
ATOM 749 N N . SER A 1 97 ? 0.509 -12.57 1.954 1 94.75 97 SER A N 1
ATOM 750 C CA . SER A 1 97 ? 1.414 -13.117 0.952 1 94.75 97 SER A CA 1
ATOM 751 C C . SER A 1 97 ? 0.985 -14.523 0.534 1 94.75 97 SER A C 1
ATOM 753 O O . SER A 1 97 ? 0.382 -15.258 1.322 1 94.75 97 SER A O 1
ATOM 755 N N . ILE A 1 98 ? 1.243 -14.812 -0.669 1 97.12 98 ILE A N 1
ATOM 756 C CA . ILE A 1 98 ? 1.312 -16.188 -1.153 1 97.12 98 ILE A CA 1
ATOM 757 C C . ILE A 1 98 ? 2.771 -16.609 -1.306 1 97.12 98 ILE A C 1
ATOM 759 O O . ILE A 1 98 ? 3.52 -16.016 -2.082 1 97.12 98 ILE A O 1
ATOM 763 N N . CYS A 1 99 ? 3.18 -17.594 -0.502 1 97.94 99 CYS A N 1
ATOM 764 C CA . CYS A 1 99 ? 4.539 -18.109 -0.612 1 97.94 99 CYS A CA 1
ATOM 765 C C . CYS A 1 99 ? 4.59 -19.328 -1.517 1 97.94 99 CYS A C 1
ATOM 767 O O . CYS A 1 99 ? 3.838 -20.281 -1.313 1 97.94 99 CYS A O 1
ATOM 769 N N . VAL A 1 100 ? 5.469 -19.266 -2.482 1 98.31 100 VAL A N 1
ATOM 770 C CA . VAL A 1 100 ? 5.629 -20.375 -3.42 1 98.31 100 VAL A CA 1
ATOM 771 C C . VAL A 1 100 ? 7.035 -20.953 -3.297 1 98.31 100 VAL A C 1
ATOM 773 O O . VAL A 1 100 ? 7.855 -20.438 -2.525 1 98.31 100 VAL A O 1
ATOM 776 N N . GLU A 1 101 ? 7.273 -22.031 -3.996 1 98.06 101 GLU A N 1
ATOM 777 C CA . GLU A 1 101 ? 8.617 -22.609 -4.043 1 98.06 101 GLU A CA 1
ATOM 778 C C . GLU A 1 101 ? 9.641 -21.578 -4.512 1 98.06 101 GLU A C 1
ATOM 780 O O . GLU A 1 101 ? 9.297 -20.656 -5.262 1 98.06 101 GLU A O 1
ATOM 785 N N . LYS A 1 102 ? 10.789 -21.812 -4.023 1 98 102 LYS A N 1
ATOM 786 C CA . LYS A 1 102 ? 11.867 -20.906 -4.418 1 98 102 LYS A CA 1
ATOM 787 C C . LYS A 1 102 ? 12.047 -20.891 -5.93 1 98 102 LYS A C 1
ATOM 789 O O . LYS A 1 102 ? 12.141 -21.953 -6.562 1 98 102 LYS A O 1
ATOM 794 N N . ALA A 1 103 ? 12.039 -19.781 -6.445 1 98.06 103 ALA A N 1
ATOM 795 C CA . ALA A 1 103 ? 12.227 -19.578 -7.879 1 98.06 103 ALA A CA 1
ATOM 796 C C . ALA A 1 103 ? 12.641 -18.156 -8.195 1 98.06 103 ALA A C 1
ATOM 798 O O . ALA A 1 103 ? 12.625 -17.281 -7.312 1 98.06 103 ALA A O 1
ATOM 799 N N . GLU A 1 104 ? 13.109 -17.953 -9.406 1 97.25 104 GLU A N 1
ATOM 800 C CA . GLU A 1 104 ? 13.32 -16.594 -9.875 1 97.25 104 GLU A CA 1
ATOM 801 C C . GLU A 1 104 ? 11.992 -15.852 -10.023 1 97.25 104 GLU A C 1
ATOM 803 O O . GLU A 1 104 ? 11.008 -16.422 -10.492 1 97.25 104 GLU A O 1
ATOM 808 N N . VAL A 1 105 ? 12 -14.656 -9.594 1 98.31 105 VAL A N 1
ATOM 809 C CA . VAL A 1 105 ? 10.789 -13.852 -9.758 1 98.31 105 VAL A CA 1
ATOM 810 C C . VAL A 1 105 ? 10.562 -13.562 -11.234 1 98.31 105 VAL A C 1
ATOM 812 O O . VAL A 1 105 ? 11.43 -13.008 -11.914 1 98.31 105 VAL A O 1
ATOM 815 N N . PRO A 1 106 ? 9.438 -13.953 -11.711 1 98.31 106 PRO A N 1
ATOM 816 C CA . PRO A 1 106 ? 9.188 -13.648 -13.117 1 98.31 106 PRO A CA 1
ATOM 817 C C . PRO A 1 106 ? 8.961 -12.164 -13.375 1 98.31 106 PRO A C 1
ATOM 819 O O . PRO A 1 106 ? 8.477 -11.445 -12.492 1 98.31 106 PRO A O 1
ATOM 822 N N . ALA A 1 107 ? 9.312 -11.719 -14.555 1 97.31 107 ALA A N 1
ATOM 823 C CA . ALA A 1 107 ? 9.008 -10.359 -15 1 97.31 107 ALA A CA 1
ATOM 824 C C . ALA A 1 107 ? 7.688 -10.312 -15.758 1 97.31 107 ALA A C 1
ATOM 826 O O . ALA A 1 107 ? 7.574 -10.867 -16.859 1 97.31 107 ALA A O 1
ATOM 827 N N . LEU A 1 108 ? 6.773 -9.648 -15.18 1 98.69 108 LEU A N 1
ATOM 828 C CA . LEU A 1 108 ? 5.465 -9.555 -15.812 1 98.69 108 LEU A CA 1
ATOM 829 C C . LEU A 1 108 ? 5.363 -8.289 -16.656 1 98.69 108 LEU A C 1
ATOM 831 O O . LEU A 1 108 ? 6.188 -7.379 -16.531 1 98.69 108 LEU A O 1
ATOM 835 N N . ARG A 1 109 ? 4.461 -8.258 -17.562 1 98.5 109 ARG A N 1
ATOM 836 C CA . ARG A 1 109 ? 4.148 -7.121 -18.422 1 98.5 109 ARG A CA 1
ATOM 837 C C . ARG A 1 109 ? 2.643 -6.953 -18.578 1 98.5 109 ARG A C 1
ATOM 839 O O . ARG A 1 109 ? 1.868 -7.812 -18.156 1 98.5 109 ARG A O 1
ATOM 846 N N . LYS A 1 110 ? 2.244 -5.793 -19.172 1 98.31 110 LYS A N 1
ATOM 847 C CA . LYS A 1 110 ? 0.835 -5.637 -19.516 1 98.31 110 LYS A CA 1
ATOM 848 C C . LYS A 1 110 ? 0.331 -6.836 -20.312 1 98.31 110 LYS A C 1
ATOM 850 O O . LYS A 1 110 ? 0.985 -7.277 -21.266 1 98.31 110 LYS A O 1
ATOM 855 N N . GLY A 1 111 ? -0.734 -7.422 -19.875 1 98.75 111 GLY A N 1
ATOM 856 C CA . GLY A 1 111 ? -1.301 -8.586 -20.531 1 98.75 111 GLY A CA 1
ATOM 857 C C . GLY A 1 111 ? -0.925 -9.891 -19.875 1 98.75 111 GLY A C 1
ATOM 858 O O . GLY A 1 111 ? -1.545 -10.93 -20.125 1 98.75 111 GLY A O 1
ATOM 859 N N . SER A 1 112 ? 0.094 -9.906 -19 1 98.88 112 SER A N 1
ATOM 860 C CA . SER A 1 112 ? 0.445 -11.117 -18.266 1 98.88 112 SER A CA 1
ATOM 861 C C . SER A 1 112 ? -0.731 -11.617 -17.422 1 98.88 112 SER A C 1
ATOM 863 O O . SER A 1 112 ? -1.481 -10.812 -16.859 1 98.88 112 SER A O 1
ATOM 865 N N . ARG A 1 113 ? -0.83 -12.906 -17.312 1 98.81 113 ARG A N 1
ATOM 866 C CA . ARG A 1 113 ? -1.923 -13.531 -16.578 1 98.81 113 ARG A CA 1
ATOM 867 C C . ARG A 1 113 ? -1.417 -14.172 -15.289 1 98.81 113 ARG A C 1
ATOM 869 O O . ARG A 1 113 ? -0.348 -14.789 -15.273 1 98.81 113 ARG A O 1
ATOM 876 N N . ILE A 1 114 ? -2.154 -13.984 -14.242 1 98.69 114 ILE A N 1
ATOM 877 C CA . ILE A 1 114 ? -1.912 -14.625 -12.953 1 98.69 114 ILE A CA 1
ATOM 878 C C . ILE A 1 114 ? -3.115 -15.484 -12.57 1 98.69 114 ILE A C 1
ATOM 880 O O . ILE A 1 114 ? -4.254 -15.008 -12.594 1 98.69 114 ILE A O 1
ATOM 884 N N . GLN A 1 115 ? -2.867 -16.734 -12.25 1 98.5 115 GLN A N 1
ATOM 885 C CA . GLN A 1 115 ? -3.936 -17.641 -11.867 1 98.5 115 GLN A CA 1
ATOM 886 C C . GLN A 1 115 ? -3.574 -18.406 -10.594 1 98.5 115 GLN A C 1
ATOM 888 O O . GLN A 1 115 ? -2.424 -18.812 -10.414 1 98.5 115 GLN A O 1
ATOM 893 N N . ILE A 1 116 ? -4.492 -18.547 -9.734 1 98.5 116 ILE A N 1
ATOM 894 C CA . ILE A 1 116 ? -4.391 -19.391 -8.555 1 98.5 116 ILE A CA 1
ATOM 895 C C . ILE A 1 116 ? -5.312 -20.609 -8.711 1 98.5 116 ILE A C 1
ATOM 897 O O . ILE A 1 116 ? -6.5 -20.453 -9 1 98.5 116 ILE A O 1
ATOM 901 N N . LEU A 1 117 ? -4.742 -21.75 -8.555 1 98.19 117 LEU A N 1
ATOM 902 C CA . LEU A 1 117 ? -5.484 -22.969 -8.836 1 98.19 117 LEU A CA 1
ATOM 903 C C . LEU A 1 117 ? -5.488 -23.891 -7.621 1 98.19 117 LEU A C 1
ATOM 905 O O . LEU A 1 117 ? -4.516 -23.938 -6.863 1 98.19 117 LEU A O 1
ATOM 909 N N . SER A 1 118 ? -6.582 -24.5 -7.461 1 95.31 118 SER A N 1
ATOM 910 C CA . SER A 1 118 ? -6.605 -25.656 -6.562 1 95.31 118 SER A CA 1
ATOM 911 C C . SER A 1 118 ? -6.184 -26.922 -7.285 1 95.31 118 SER A C 1
ATOM 913 O O . SER A 1 118 ? -5.992 -26.922 -8.5 1 95.31 118 SER A O 1
ATOM 915 N N . GLU A 1 119 ? -6.059 -28.188 -6.676 1 82.62 119 GLU A N 1
ATOM 916 C CA . GLU A 1 119 ? -5.684 -29.438 -7.316 1 82.62 119 GLU A CA 1
ATOM 917 C C . GLU A 1 119 ? -6.645 -29.797 -8.453 1 82.62 119 GLU A C 1
ATOM 919 O O . GLU A 1 119 ? -7.816 -29.406 -8.414 1 82.62 119 GLU A O 1
ATOM 924 N N . MET B 1 1 ? -11 23.297 15.172 1 93.38 1 MET B N 1
ATOM 925 C CA . MET B 1 1 ? -11.352 22.031 15.82 1 93.38 1 MET B CA 1
ATOM 926 C C . MET B 1 1 ? -10.523 20.891 15.242 1 93.38 1 MET B C 1
ATOM 928 O O . MET B 1 1 ? -10.242 20.859 14.039 1 93.38 1 MET B O 1
ATOM 932 N N . ILE B 1 2 ? -10.156 20 16.141 1 96.69 2 ILE B N 1
ATOM 933 C CA . ILE B 1 2 ? -9.391 18.844 15.695 1 96.69 2 ILE B CA 1
ATOM 934 C C . ILE B 1 2 ? -10.32 17.844 15.016 1 96.69 2 ILE B C 1
ATOM 936 O O . ILE B 1 2 ? -11.25 17.328 15.633 1 96.69 2 ILE B O 1
ATOM 940 N N . LEU B 1 3 ? -10.062 17.609 13.773 1 97.81 3 LEU B N 1
ATOM 941 C CA . LEU B 1 3 ? -10.875 16.688 12.984 1 97.81 3 LEU B CA 1
ATOM 942 C C . LEU B 1 3 ? -10.32 15.266 13.07 1 97.81 3 LEU B C 1
ATOM 944 O O . LEU B 1 3 ? -11.07 14.289 12.984 1 97.81 3 LEU B O 1
ATOM 948 N N . TYR B 1 4 ? -9.102 15.18 13.188 1 98 4 TYR B N 1
ATOM 949 C CA . TYR B 1 4 ? -8.375 13.922 13.211 1 98 4 TYR B CA 1
ATOM 950 C C . TYR B 1 4 ? -7.055 14.062 13.953 1 98 4 TYR B C 1
ATOM 952 O O . TYR B 1 4 ? -6.371 15.078 13.828 1 98 4 TYR B O 1
ATOM 960 N N . GLU B 1 5 ? -6.781 13.07 14.68 1 98 5 GLU B N 1
ATOM 961 C CA . GLU B 1 5 ? -5.508 13.047 15.391 1 98 5 GLU B CA 1
ATOM 962 C C . GLU B 1 5 ? -4.977 11.625 15.531 1 98 5 GLU B C 1
ATOM 964 O O . GLU B 1 5 ? -5.742 10.695 15.797 1 98 5 GLU B O 1
ATOM 969 N N . THR B 1 6 ? -3.672 11.492 15.305 1 98.19 6 THR B N 1
ATOM 970 C CA . THR B 1 6 ? -3.039 10.188 15.461 1 98.19 6 THR B CA 1
ATOM 971 C C . THR B 1 6 ? -1.586 10.336 15.898 1 98.19 6 THR B C 1
ATOM 973 O O . THR B 1 6 ? -1.077 11.453 16 1 98.19 6 THR B O 1
ATOM 976 N N . THR B 1 7 ? -0.97 9.227 16.281 1 98.62 7 THR B N 1
ATOM 977 C CA . THR B 1 7 ? 0.41 9.172 16.75 1 98.62 7 THR B CA 1
ATOM 978 C C . THR B 1 7 ? 1.208 8.133 15.977 1 98.62 7 THR B C 1
ATOM 980 O O . THR B 1 7 ? 0.705 7.047 15.688 1 98.62 7 THR B O 1
ATOM 983 N N . VAL B 1 8 ? 2.438 8.484 15.633 1 98.62 8 VAL B N 1
ATOM 984 C CA . VAL B 1 8 ? 3.332 7.543 14.969 1 98.62 8 VAL B CA 1
ATOM 985 C C . VAL B 1 8 ? 3.801 6.484 15.969 1 98.62 8 VAL B C 1
ATOM 987 O O . VAL B 1 8 ? 4.301 6.82 17.047 1 98.62 8 VAL B O 1
ATOM 990 N N . ILE B 1 9 ? 3.594 5.23 15.617 1 97.62 9 ILE B N 1
ATOM 991 C CA . ILE B 1 9 ? 3.969 4.18 16.562 1 97.62 9 ILE B CA 1
ATOM 992 C C . ILE B 1 9 ? 5.176 3.412 16.031 1 97.62 9 ILE B C 1
ATOM 994 O O . ILE B 1 9 ? 5.828 2.674 16.766 1 97.62 9 ILE B O 1
ATOM 998 N N . ASP B 1 10 ? 5.531 3.535 14.766 1 96.75 10 ASP B N 1
ATOM 999 C CA . ASP B 1 10 ? 6.711 2.947 14.141 1 96.75 10 ASP B CA 1
ATOM 1000 C C . ASP B 1 10 ? 7.066 3.674 12.844 1 96.75 10 ASP B C 1
ATOM 1002 O O . ASP B 1 10 ? 6.23 4.375 12.273 1 96.75 10 ASP B O 1
ATOM 1006 N N . VAL B 1 11 ? 8.352 3.578 12.43 1 97.44 11 VAL B N 1
ATOM 1007 C CA . VAL 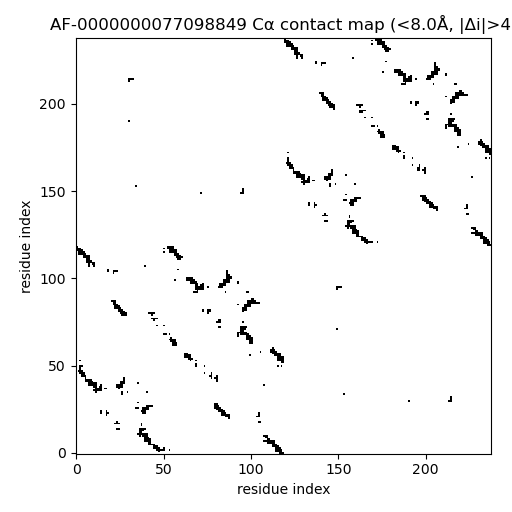B 1 11 ? 8.836 4.242 11.227 1 97.44 11 VAL B CA 1
ATOM 1008 C C . VAL B 1 11 ? 9.398 3.209 10.258 1 97.44 11 VAL B C 1
ATOM 1010 O O . VAL B 1 11 ? 10.328 2.473 10.594 1 97.44 11 VAL B O 1
ATOM 1013 N N . GLY B 1 12 ? 8.805 3.164 9.039 1 95.19 12 GLY B N 1
ATOM 1014 C CA . GLY B 1 12 ? 9.344 2.268 8.023 1 95.19 12 GLY B CA 1
ATOM 1015 C C . GLY B 1 12 ? 10.75 2.631 7.598 1 95.19 12 GLY B C 1
ATOM 1016 O O . GLY B 1 12 ? 11.117 3.811 7.562 1 95.19 12 GLY B O 1
ATOM 1017 N N . PRO B 1 13 ? 11.523 1.68 7.227 1 93.56 13 PRO B N 1
ATOM 1018 C CA . PRO B 1 13 ? 12.938 1.925 6.914 1 93.56 13 PRO B CA 1
ATOM 1019 C C . PRO B 1 13 ? 13.125 2.734 5.633 1 93.56 13 PRO B C 1
ATOM 1021 O O . PRO B 1 13 ? 14.203 3.281 5.398 1 93.56 13 PRO B O 1
ATOM 1024 N N . GLU B 1 14 ? 12.062 2.877 4.789 1 92 14 GLU B N 1
ATOM 1025 C CA . GLU B 1 14 ? 12.227 3.504 3.482 1 92 14 GLU B CA 1
ATOM 1026 C C . GLU B 1 14 ? 11.422 4.801 3.389 1 92 14 GLU B C 1
ATOM 1028 O O . GLU B 1 14 ? 11.141 5.281 2.291 1 92 14 GLU B O 1
ATOM 1033 N N . VAL B 1 15 ? 11.062 5.418 4.504 1 95.88 15 VAL B N 1
ATOM 1034 C CA . VAL B 1 15 ? 10.211 6.602 4.488 1 95.88 15 VAL B CA 1
ATOM 1035 C C . VAL B 1 15 ? 10.93 7.746 3.775 1 95.88 15 VAL B C 1
ATOM 1037 O O . VAL B 1 15 ? 10.289 8.602 3.166 1 95.88 15 VAL B O 1
ATOM 1040 N N . LYS B 1 16 ? 12.258 7.762 3.787 1 95.81 16 LYS B N 1
ATOM 1041 C CA . LYS B 1 16 ? 13.039 8.852 3.209 1 95.81 16 LYS B CA 1
ATOM 1042 C C . LYS B 1 16 ? 12.836 8.93 1.698 1 95.81 16 LYS B C 1
ATOM 1044 O O . LYS B 1 16 ? 12.953 10.008 1.104 1 95.81 16 LYS B O 1
ATOM 1049 N N . LYS B 1 17 ? 12.539 7.855 1.094 1 91.06 17 LYS B N 1
ATOM 1050 C CA . LYS B 1 17 ? 12.32 7.824 -0.349 1 91.06 17 LYS B CA 1
ATOM 1051 C C . LYS B 1 17 ? 11.164 8.742 -0.75 1 91.06 17 LYS B C 1
ATOM 1053 O O . LYS B 1 17 ? 11.219 9.391 -1.796 1 91.06 17 LYS B O 1
ATOM 1058 N N . PHE B 1 18 ? 10.156 8.773 0.06 1 93.06 18 PHE B N 1
ATOM 1059 C CA . PHE B 1 18 ? 9.023 9.648 -0.227 1 93.06 18 PHE B CA 1
ATOM 1060 C C . PHE B 1 18 ? 9.32 11.078 0.214 1 93.06 18 PHE B C 1
ATOM 1062 O O . PHE B 1 18 ? 8.852 12.031 -0.412 1 93.06 18 PHE B O 1
ATOM 1069 N N . ALA B 1 19 ? 10.047 11.188 1.284 1 96.12 19 ALA B N 1
ATOM 1070 C CA . ALA B 1 19 ? 10.43 12.531 1.72 1 96.12 19 ALA B CA 1
ATOM 1071 C C . ALA B 1 19 ? 11.203 13.258 0.626 1 96.12 19 ALA B C 1
ATOM 1073 O O . ALA B 1 19 ? 11 14.461 0.408 1 96.12 19 ALA B O 1
ATOM 1074 N N . GLU B 1 20 ? 12.047 12.484 -0.034 1 94.56 20 GLU B N 1
ATOM 1075 C CA . GLU B 1 20 ? 12.844 13.039 -1.124 1 94.56 20 GLU B CA 1
ATOM 1076 C C . GLU B 1 20 ? 11.961 13.516 -2.273 1 94.56 20 GLU B C 1
ATOM 1078 O O . GLU B 1 20 ? 12.359 14.375 -3.062 1 94.56 20 GLU B O 1
ATOM 1083 N N . LYS B 1 21 ? 10.812 13.047 -2.324 1 91.31 21 LYS B N 1
ATOM 1084 C CA . LYS B 1 21 ? 9.852 13.43 -3.355 1 91.31 21 LYS B CA 1
ATOM 1085 C C . LYS B 1 21 ? 8.867 14.469 -2.83 1 91.31 21 LYS B C 1
ATOM 1087 O O . LYS B 1 21 ? 7.867 14.773 -3.488 1 91.31 21 LYS B O 1
ATOM 1092 N N . GLY B 1 22 ? 9.078 14.914 -1.654 1 95.69 22 GLY B N 1
ATOM 1093 C CA . GLY B 1 22 ? 8.227 15.938 -1.062 1 95.69 22 GLY B CA 1
ATOM 1094 C C . GLY B 1 22 ? 6.957 15.383 -0.453 1 95.69 22 GLY B C 1
ATOM 1095 O O . GLY B 1 22 ? 5.934 16.062 -0.401 1 95.69 22 GLY B O 1
ATOM 1096 N N . MET B 1 23 ? 6.969 14.078 0.022 1 95.75 23 MET B N 1
ATOM 1097 C CA . MET B 1 23 ? 5.762 13.43 0.524 1 95.75 23 MET B CA 1
ATOM 1098 C C . MET B 1 23 ? 6.055 12.656 1.805 1 95.75 23 MET B C 1
ATOM 1100 O O . MET B 1 23 ? 7.207 12.32 2.084 1 95.75 23 MET B O 1
ATOM 1104 N N . LEU B 1 24 ? 5.066 12.516 2.533 1 96.56 24 LEU B N 1
ATOM 1105 C CA . LEU B 1 24 ? 5.016 11.625 3.688 1 96.56 24 LEU B CA 1
ATOM 1106 C C . LEU B 1 24 ? 3.809 10.695 3.604 1 96.56 24 LEU B C 1
ATOM 1108 O O . LEU B 1 24 ? 2.713 11.125 3.236 1 96.56 24 LEU B O 1
ATOM 1112 N N . VAL B 1 25 ? 4.035 9.391 3.893 1 95.5 25 VAL B N 1
ATOM 1113 C CA . VAL B 1 25 ? 2.961 8.406 3.777 1 95.5 25 VAL B CA 1
ATOM 1114 C C . VAL B 1 25 ? 2.678 7.785 5.141 1 95.5 25 VAL B C 1
ATOM 1116 O O . VAL B 1 25 ? 3.605 7.406 5.863 1 95.5 25 VAL B O 1
ATOM 1119 N N . THR B 1 26 ? 1.438 7.684 5.516 1 96.25 26 THR B N 1
ATOM 1120 C CA . THR B 1 26 ? 1.056 7.004 6.75 1 96.25 26 THR B CA 1
ATOM 1121 C C . THR B 1 26 ? 0.327 5.699 6.441 1 96.25 26 THR B C 1
ATOM 1123 O O . THR B 1 26 ? -0.248 5.539 5.363 1 96.25 26 THR B O 1
ATOM 1126 N N . PHE B 1 27 ? 0.394 4.828 7.375 1 93.56 27 PHE B N 1
ATOM 1127 C CA . PHE B 1 27 ? -0.322 3.559 7.293 1 93.56 27 PHE B CA 1
ATOM 1128 C C . PHE B 1 27 ? -0.616 3.012 8.688 1 93.56 27 PHE B C 1
ATOM 1130 O O . PHE B 1 27 ? 0.1 3.316 9.641 1 93.56 27 PHE B O 1
ATOM 1137 N N . ALA B 1 28 ? -1.722 2.246 8.828 1 92.38 28 ALA B N 1
ATOM 1138 C CA . ALA B 1 28 ? -2.039 1.654 10.125 1 92.38 28 ALA B CA 1
ATOM 1139 C C . ALA B 1 28 ? -2.309 0.157 9.992 1 92.38 28 ALA B C 1
ATOM 1141 O O . ALA B 1 28 ? -2.244 -0.58 10.977 1 92.38 28 ALA B O 1
ATOM 1142 N N . GLU B 1 29 ? -2.697 -0.292 8.773 1 78.31 29 GLU B N 1
ATOM 1143 C CA . GLU B 1 29 ? -3.072 -1.69 8.578 1 78.31 29 GLU B CA 1
ATOM 1144 C C . GLU B 1 29 ? -1.845 -2.561 8.336 1 78.31 29 GLU B C 1
ATOM 1146 O O . GLU B 1 29 ? -1.074 -2.307 7.406 1 78.31 29 GLU B O 1
ATOM 1151 N N . LYS B 1 30 ? -1.633 -3.568 9.148 1 68.06 30 LYS B N 1
ATOM 1152 C CA . LYS B 1 30 ? -0.465 -4.445 9.109 1 68.06 30 LYS B CA 1
ATOM 1153 C C . LYS B 1 30 ? -0.507 -5.363 7.887 1 68.06 30 LYS B C 1
ATOM 1155 O O . LYS B 1 30 ? 0.531 -5.852 7.438 1 68.06 30 LYS B O 1
ATOM 1160 N N . ALA B 1 31 ? -1.679 -5.402 7.352 1 65.19 31 ALA B N 1
ATOM 1161 C CA . ALA B 1 31 ? -1.842 -6.398 6.293 1 65.19 31 ALA B CA 1
ATOM 1162 C C . ALA B 1 31 ? -1.105 -5.973 5.023 1 65.19 31 ALA B C 1
ATOM 1164 O O . ALA B 1 31 ? -0.866 -6.797 4.137 1 65.19 31 ALA B O 1
ATOM 1165 N N . LEU B 1 32 ? -0.751 -4.703 4.953 1 77.12 32 LEU B N 1
ATOM 1166 C CA . LEU B 1 32 ? -0.029 -4.219 3.779 1 77.12 32 LEU B CA 1
ATOM 1167 C C . LEU B 1 32 ? 1.426 -3.92 4.121 1 77.12 32 LEU B C 1
ATOM 1169 O O . LEU B 1 32 ? 1.847 -2.76 4.102 1 77.12 32 LEU B O 1
ATOM 1173 N N . ILE B 1 33 ? 2.139 -4.977 4.402 1 72.88 33 ILE B N 1
ATOM 1174 C CA . ILE B 1 33 ? 3.502 -4.926 4.914 1 72.88 33 ILE B CA 1
ATOM 1175 C C . ILE B 1 33 ? 4.383 -4.117 3.961 1 72.88 33 ILE B C 1
ATOM 1177 O O . ILE B 1 33 ? 5.273 -3.389 4.398 1 72.88 33 ILE B O 1
ATOM 1181 N N . THR B 1 34 ? 4.137 -4.262 2.686 1 74.38 34 THR B N 1
ATOM 1182 C CA . THR B 1 34 ? 4.934 -3.537 1.702 1 74.38 34 THR B CA 1
ATOM 1183 C C . THR B 1 34 ? 4.785 -2.031 1.891 1 74.38 34 THR B C 1
ATOM 1185 O O . THR B 1 34 ? 5.766 -1.289 1.789 1 74.38 34 THR B O 1
ATOM 1188 N N . LEU B 1 35 ? 3.617 -1.616 2.268 1 80.62 35 LEU B N 1
ATOM 1189 C CA . LEU B 1 35 ? 3.412 -0.197 2.537 1 80.62 35 LEU B CA 1
ATOM 1190 C C . LEU B 1 35 ? 4.035 0.198 3.871 1 80.62 35 LEU B C 1
ATOM 1192 O O . LEU B 1 35 ? 4.559 1.307 4.016 1 80.62 35 LEU B O 1
ATOM 1196 N N . LYS B 1 36 ? 3.994 -0.773 4.766 1 84.5 36 LYS B N 1
ATOM 1197 C CA . LYS B 1 36 ? 4.547 -0.498 6.09 1 84.5 36 LYS B CA 1
ATOM 1198 C C . LYS B 1 36 ? 6.008 -0.069 5.996 1 84.5 36 LYS B C 1
ATOM 1200 O O . LYS B 1 36 ? 6.434 0.858 6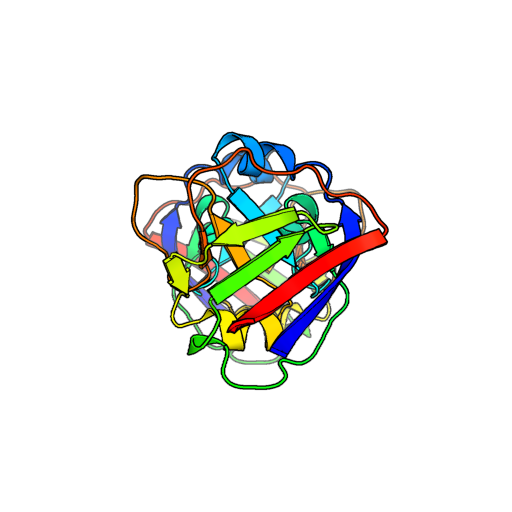.688 1 84.5 36 LYS B O 1
ATOM 1205 N N . ASP B 1 37 ? 6.766 -0.616 5.105 1 87 37 ASP B N 1
ATOM 1206 C CA . ASP B 1 37 ? 8.188 -0.317 4.98 1 87 37 ASP B CA 1
ATOM 1207 C C . ASP B 1 37 ? 8.406 1.104 4.465 1 87 37 ASP B C 1
ATOM 1209 O O . ASP B 1 37 ? 9.469 1.691 4.68 1 87 37 ASP B O 1
ATOM 1213 N N . TYR B 1 38 ? 7.395 1.629 3.912 1 90.38 38 TYR B N 1
ATOM 1214 C CA . TYR B 1 38 ? 7.566 2.918 3.25 1 90.38 38 TYR B CA 1
ATOM 1215 C C . TYR B 1 38 ? 6.777 4.008 3.969 1 90.38 38 TYR B C 1
ATOM 1217 O O . TYR B 1 38 ? 6.734 5.152 3.516 1 90.38 38 TYR B O 1
ATOM 1225 N N . SER B 1 39 ? 6.203 3.631 5.094 1 94.94 39 SER B N 1
ATOM 1226 C CA . SER B 1 39 ? 5.254 4.551 5.707 1 94.94 39 SER B CA 1
ATOM 1227 C C . SER B 1 39 ? 5.586 4.793 7.176 1 94.94 39 SER B C 1
ATOM 1229 O O . SER B 1 39 ? 6.371 4.051 7.77 1 94.94 39 SER B O 1
ATOM 1231 N N . TYR B 1 40 ? 5.086 5.875 7.695 1 97.19 40 TYR B N 1
ATOM 1232 C CA . TYR B 1 40 ? 4.934 6.035 9.133 1 97.19 40 TYR B CA 1
ATOM 1233 C C . TYR B 1 40 ? 3.723 5.262 9.648 1 97.19 40 TYR B C 1
ATOM 1235 O O . TYR B 1 40 ? 2.592 5.523 9.234 1 97.19 40 TYR B O 1
ATOM 1243 N N . TYR B 1 41 ? 4.043 4.328 10.508 1 96.38 41 TYR B N 1
ATOM 1244 C CA . TYR B 1 41 ? 2.951 3.543 11.07 1 96.38 41 TYR B CA 1
ATOM 1245 C C . TYR B 1 41 ? 2.258 4.297 12.195 1 96.38 41 TYR B C 1
ATOM 1247 O O . TYR B 1 41 ? 2.912 4.777 13.125 1 96.38 41 TYR B O 1
ATOM 1255 N N . ILE B 1 42 ? 0.936 4.402 12.055 1 97.5 42 ILE B N 1
ATOM 1256 C CA . ILE B 1 42 ? 0.225 5.273 12.977 1 97.5 42 ILE B CA 1
ATOM 1257 C C . ILE B 1 42 ? -0.862 4.484 13.703 1 97.5 42 ILE B C 1
ATOM 1259 O O . ILE B 1 42 ? -1.256 3.404 13.25 1 97.5 42 ILE B O 1
ATOM 1263 N N . GLU B 1 43 ? -1.284 5.027 14.812 1 96.5 43 GLU B N 1
ATOM 1264 C CA . GLU B 1 43 ? -2.457 4.512 15.516 1 96.5 43 GLU B CA 1
ATOM 1265 C C . GLU B 1 43 ? -3.736 4.793 14.734 1 96.5 43 GLU B C 1
ATOM 1267 O O . GLU B 1 43 ? -3.9 5.875 14.172 1 96.5 43 GLU B O 1
ATOM 1272 N N . ARG B 1 44 ? -4.516 3.732 14.695 1 92.62 44 ARG B N 1
ATOM 1273 C CA . ARG B 1 44 ? -5.82 3.973 14.094 1 92.62 44 ARG B CA 1
ATOM 1274 C C . ARG B 1 44 ? -6.621 4.988 14.906 1 92.62 44 ARG B C 1
ATOM 1276 O O . ARG B 1 44 ? -6.594 4.969 16.141 1 92.62 44 ARG B O 1
ATOM 1283 N N . SER B 1 45 ? -7.203 5.84 14.219 1 94.31 45 SER B N 1
ATOM 1284 C CA . SER B 1 45 ? -8.031 6.871 14.844 1 94.31 45 SER B CA 1
ATOM 1285 C C . SER B 1 45 ? -9.266 7.172 14 1 94.31 45 SER B C 1
ATOM 1287 O O . SER B 1 45 ? -9.289 6.891 12.805 1 94.31 45 SER B O 1
ATOM 1289 N N . LYS B 1 46 ? -10.281 7.703 14.648 1 94.06 46 LYS B N 1
ATOM 1290 C CA . LYS B 1 46 ? -11.508 8.102 13.953 1 94.06 46 LYS B CA 1
ATOM 1291 C C . LYS B 1 46 ? -11.453 9.57 13.539 1 94.06 46 LYS B C 1
ATOM 1293 O O . LYS B 1 46 ? -10.766 10.375 14.164 1 94.06 46 LYS B O 1
ATOM 1298 N N . ILE B 1 47 ? -12.109 9.805 12.508 1 95.94 47 ILE B N 1
ATOM 1299 C CA . ILE B 1 47 ? -12.281 11.188 12.078 1 95.94 47 ILE B CA 1
ATOM 1300 C C . ILE B 1 47 ? -13.508 11.789 12.766 1 95.94 47 ILE B C 1
ATOM 1302 O O . ILE B 1 47 ? -14.586 11.203 12.742 1 95.94 47 ILE B O 1
ATOM 1306 N N . ASN B 1 48 ? -13.18 12.867 13.414 1 93.31 48 ASN B N 1
ATOM 1307 C CA . ASN B 1 48 ? -14.234 13.586 14.125 1 93.31 48 ASN B CA 1
ATOM 1308 C C . ASN B 1 48 ? -14.727 14.797 13.328 1 93.31 48 ASN B C 1
ATOM 1310 O O . ASN B 1 48 ? -14.266 15.914 13.547 1 93.31 48 ASN B O 1
ATOM 1314 N N . GLY B 1 49 ? -15.617 14.672 12.43 1 91.75 49 GLY B N 1
ATOM 1315 C CA . GLY B 1 49 ? -16.125 15.758 11.609 1 91.75 49 GLY B CA 1
ATOM 1316 C C . GLY B 1 49 ? -15.984 15.508 10.117 1 91.75 49 GLY B C 1
ATOM 1317 O O . GLY B 1 49 ? -15.891 14.359 9.688 1 91.75 49 GLY B O 1
ATOM 1318 N N . GLU B 1 50 ? -16.109 16.672 9.383 1 94 50 GLU B N 1
ATOM 1319 C CA . GLU B 1 50 ? -15.984 16.609 7.93 1 94 50 GLU B CA 1
ATOM 1320 C C . GLU B 1 50 ? -14.562 16.953 7.488 1 94 50 GLU B C 1
ATOM 1322 O O . GLU B 1 50 ? -14.156 18.125 7.551 1 94 50 GLU B O 1
ATOM 1327 N N . ILE B 1 51 ? -13.836 15.992 7.027 1 95.62 51 ILE B N 1
ATOM 1328 C CA . ILE B 1 51 ? -12.43 16.172 6.68 1 95.62 51 ILE B CA 1
ATOM 1329 C C . ILE B 1 51 ? -12.305 17.25 5.605 1 95.62 51 ILE B C 1
ATOM 1331 O O . ILE B 1 51 ? -11.281 17.938 5.516 1 95.62 51 ILE B O 1
ATOM 1335 N N . GLY B 1 52 ? -13.359 17.375 4.797 1 94.5 52 GLY B N 1
ATOM 1336 C CA . GLY B 1 52 ? -13.367 18.406 3.768 1 94.5 52 GLY B CA 1
ATOM 1337 C C . GLY B 1 52 ? -13.25 19.812 4.324 1 94.5 52 GLY B C 1
ATOM 1338 O O . GLY B 1 52 ? -12.922 20.75 3.59 1 94.5 52 GLY B O 1
ATOM 1339 N N . THR B 1 53 ? -13.477 20.062 5.637 1 95.5 53 THR B N 1
ATOM 1340 C CA . THR B 1 53 ? -13.383 21.359 6.266 1 95.5 53 THR B CA 1
ATOM 1341 C C . THR B 1 53 ? -11.977 21.625 6.797 1 95.5 53 THR B C 1
ATOM 1343 O O . THR B 1 53 ? -11.695 22.688 7.355 1 95.5 53 THR B O 1
ATOM 1346 N N . ALA B 1 54 ? -11.07 20.703 6.582 1 97.62 54 ALA B N 1
ATOM 1347 C CA . ALA B 1 54 ? -9.703 20.828 7.07 1 97.62 54 ALA B CA 1
ATOM 1348 C C . ALA B 1 54 ? -9.008 22.047 6.465 1 97.62 54 ALA B C 1
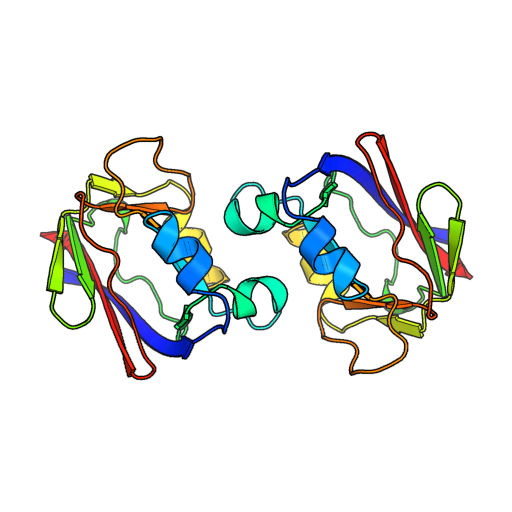ATOM 1350 O O . ALA B 1 54 ? -9.094 22.281 5.258 1 97.62 54 ALA B O 1
ATOM 1351 N N . ARG B 1 55 ? -8.305 22.781 7.344 1 98.12 55 ARG B N 1
ATOM 1352 C CA . ARG B 1 55 ? -7.586 23.953 6.887 1 98.12 55 ARG B CA 1
ATOM 1353 C C . ARG B 1 55 ? -6.117 23.906 7.293 1 98.12 55 ARG B C 1
ATOM 1355 O O . ARG B 1 55 ? -5.262 24.5 6.641 1 98.12 55 ARG B O 1
ATOM 1362 N N . LYS B 1 56 ? -5.906 23.109 8.305 1 98.5 56 LYS B N 1
ATOM 1363 C CA . LYS B 1 56 ? -4.543 23.047 8.82 1 98.5 56 LYS B CA 1
ATOM 1364 C C . LYS B 1 56 ? -4.133 21.609 9.117 1 98.5 56 LYS B C 1
ATOM 1366 O O . LYS B 1 56 ? -4.969 20.797 9.508 1 98.5 56 LYS B O 1
ATOM 1371 N N . LEU B 1 57 ? -2.889 21.344 8.875 1 98.69 57 LEU B N 1
ATOM 1372 C CA . LEU B 1 57 ? -2.203 20.125 9.312 1 98.69 57 LEU B CA 1
ATOM 1373 C C . LEU B 1 57 ? -1.104 20.453 10.32 1 98.69 57 LEU B C 1
ATOM 1375 O O . LEU B 1 57 ? -0.284 21.344 10.078 1 98.69 57 LEU B O 1
ATOM 1379 N N . LEU B 1 58 ? -1.162 19.828 11.438 1 98.56 58 LEU B N 1
ATOM 1380 C CA . LEU B 1 58 ? -0.1 19.984 12.422 1 98.56 58 LEU B CA 1
ATOM 1381 C C . LEU B 1 58 ? 0.717 18.703 12.547 1 98.56 58 LEU B C 1
ATOM 1383 O O . LEU B 1 58 ? 0.155 17.609 12.664 1 98.56 58 LEU B O 1
ATOM 1387 N N . ILE B 1 59 ? 2.033 18.844 12.477 1 98.69 59 ILE B N 1
ATOM 1388 C CA . ILE B 1 59 ? 2.965 17.75 12.75 1 98.69 59 ILE B CA 1
ATOM 1389 C C . ILE B 1 59 ? 3.936 18.172 13.852 1 98.69 59 ILE B C 1
ATOM 1391 O O . ILE B 1 59 ? 4.77 19.047 13.656 1 98.69 59 ILE B O 1
ATOM 1395 N N . ASP B 1 60 ? 3.77 17.516 14.984 1 98.56 60 ASP B N 1
ATOM 1396 C CA . ASP B 1 60 ? 4.562 17.859 16.156 1 98.56 60 ASP B CA 1
ATOM 1397 C C . ASP B 1 60 ? 4.508 19.359 16.438 1 98.56 60 ASP B C 1
ATOM 1399 O O . ASP B 1 60 ? 5.535 19.984 16.719 1 98.56 60 ASP B O 1
ATOM 1403 N N . GLY B 1 61 ? 3.352 19.906 16.219 1 97.44 61 GLY B N 1
ATOM 1404 C CA . GLY B 1 61 ? 3.129 21.312 16.547 1 97.44 61 GLY B CA 1
ATOM 1405 C C . GLY B 1 61 ? 3.422 22.25 15.398 1 97.44 61 GLY B C 1
ATOM 1406 O O . GLY B 1 61 ? 3.025 23.422 15.422 1 97.44 61 GLY B O 1
ATOM 1407 N N . SER B 1 62 ? 4.148 21.812 14.422 1 98.31 62 SER B N 1
ATOM 1408 C CA . SER B 1 62 ? 4.375 22.625 13.234 1 98.31 62 SER B CA 1
ATOM 1409 C C . SER B 1 62 ? 3.139 22.656 12.344 1 98.31 62 SER B C 1
ATOM 1411 O O . SER B 1 62 ? 2.584 21.609 12 1 98.31 62 SER B O 1
ATOM 1413 N N . GLU B 1 63 ? 2.816 23.844 11.93 1 98.12 63 GLU B N 1
ATOM 1414 C CA . GLU B 1 63 ? 1.566 24.031 11.203 1 98.12 63 GLU B CA 1
ATOM 1415 C C . GLU B 1 63 ? 1.815 24.156 9.703 1 98.12 63 GLU B C 1
ATOM 1417 O O . GLU B 1 63 ? 2.764 24.828 9.273 1 98.12 63 GLU B O 1
ATOM 1422 N N . TYR B 1 64 ? 1 23.5 8.922 1 98.44 64 TYR B N 1
ATOM 1423 C CA . TYR B 1 64 ? 0.973 23.594 7.469 1 98.44 64 TYR B CA 1
ATOM 1424 C C . TYR B 1 64 ? -0.427 23.922 6.969 1 98.44 64 TYR B C 1
ATOM 1426 O O . TYR B 1 64 ? -1.415 23.359 7.445 1 98.44 64 TYR B O 1
ATOM 1434 N N . THR B 1 65 ? -0.536 24.859 6.023 1 98.19 65 THR B N 1
ATOM 1435 C CA . THR B 1 65 ? -1.823 25.188 5.418 1 98.19 65 THR B CA 1
ATOM 1436 C C . THR B 1 65 ? -2.266 24.078 4.457 1 98.19 65 THR B C 1
ATOM 1438 O O . THR B 1 65 ? -1.502 23.672 3.576 1 98.19 65 THR B O 1
ATOM 1441 N N . VAL B 1 66 ? -3.494 23.609 4.602 1 98.25 66 VAL B N 1
ATOM 1442 C CA . VAL B 1 66 ? -4.059 22.625 3.691 1 98.25 66 VAL B CA 1
ATOM 1443 C C . VAL B 1 66 ? -4.562 23.312 2.426 1 98.25 66 VAL B C 1
ATOM 1445 O O . VAL B 1 66 ? -5.367 24.25 2.498 1 98.25 66 VAL B O 1
ATOM 1448 N N . ILE B 1 67 ? -4.055 22.859 1.352 1 97.75 67 ILE B N 1
ATOM 1449 C CA . ILE B 1 67 ? -4.445 23.438 0.066 1 97.75 67 ILE B CA 1
ATOM 1450 C C . ILE B 1 67 ? -5.59 22.625 -0.531 1 97.75 67 ILE B C 1
ATOM 1452 O O . ILE B 1 67 ? -6.559 23.188 -1.051 1 97.75 67 ILE B O 1
ATOM 1456 N N . GLU B 1 68 ? -5.484 21.328 -0.446 1 96.88 68 GLU B N 1
ATOM 1457 C CA . GLU B 1 68 ? -6.473 20.422 -1.034 1 96.88 68 GLU B CA 1
ATOM 1458 C C . GLU B 1 68 ? -6.48 19.078 -0.323 1 96.88 68 GLU B C 1
ATOM 1460 O O . GLU B 1 68 ? -5.434 18.578 0.104 1 96.88 68 GLU B O 1
ATOM 1465 N N . ILE B 1 69 ? -7.68 18.516 -0.215 1 96.75 69 ILE B N 1
ATOM 1466 C CA . ILE B 1 69 ? -7.863 17.172 0.33 1 96.75 69 ILE B CA 1
ATOM 1467 C C . ILE B 1 69 ? -8.453 16.266 -0.741 1 96.75 69 ILE B C 1
ATOM 1469 O O . ILE B 1 69 ? -9.516 16.547 -1.298 1 96.75 69 ILE B O 1
ATOM 1473 N N . GLY B 1 70 ? -7.727 15.25 -0.938 1 94.81 70 GLY B N 1
ATOM 1474 C CA . GLY B 1 70 ? -8.219 14.305 -1.925 1 94.81 70 GLY B CA 1
ATOM 1475 C C . GLY B 1 70 ? -9.531 13.648 -1.521 1 94.81 70 GLY B C 1
ATOM 1476 O O . GLY B 1 70 ? -9.805 13.484 -0.33 1 94.81 70 GLY B O 1
ATOM 1477 N N . SER B 1 71 ? -10.242 13.086 -2.504 1 93.31 71 SER B N 1
ATOM 1478 C CA . SER B 1 71 ? -11.609 12.609 -2.318 1 93.31 71 SER B CA 1
ATOM 1479 C C . SER B 1 71 ? -11.641 11.328 -1.494 1 93.31 71 SER B C 1
ATOM 1481 O O . SER B 1 71 ? -12.672 10.984 -0.908 1 93.31 71 SER B O 1
ATOM 1483 N N . MET B 1 72 ? -10.523 10.57 -1.373 1 90.62 72 MET B N 1
ATOM 1484 C CA . MET B 1 72 ? -10.539 9.266 -0.718 1 90.62 72 MET B CA 1
ATOM 1485 C C . MET B 1 72 ? -9.828 9.328 0.63 1 90.62 72 MET B C 1
ATOM 1487 O O . MET B 1 72 ? -9.703 8.312 1.32 1 90.62 72 MET B O 1
ATOM 1491 N N . VAL B 1 73 ? -9.43 10.477 1.061 1 94.44 73 VAL B N 1
ATOM 1492 C CA . VAL B 1 73 ? -8.633 10.617 2.275 1 94.44 73 VAL B CA 1
ATOM 1493 C C . VAL B 1 73 ? -9.422 10.102 3.473 1 94.44 73 VAL B C 1
ATOM 1495 O O . VAL B 1 73 ? -8.906 9.328 4.277 1 94.44 73 VAL B O 1
ATOM 1498 N N . LYS B 1 74 ? -10.68 10.5 3.547 1 94.94 74 LYS B N 1
ATOM 1499 C CA . LYS B 1 74 ? -11.484 10.055 4.68 1 94.94 74 LYS B CA 1
ATOM 1500 C C . LYS B 1 74 ? -11.555 8.531 4.742 1 94.94 74 LYS B C 1
ATOM 1502 O O . LYS B 1 74 ? -11.219 7.93 5.762 1 94.94 74 LYS B O 1
ATOM 1507 N N . ASP B 1 75 ? -11.969 7.945 3.68 1 89.88 75 ASP B N 1
ATOM 1508 C CA . ASP B 1 75 ? -12.109 6.492 3.637 1 89.88 75 ASP B CA 1
ATOM 1509 C C . ASP B 1 75 ? -10.773 5.801 3.918 1 89.88 75 ASP B C 1
ATOM 1511 O O . ASP B 1 75 ? -10.727 4.828 4.672 1 89.88 75 ASP B O 1
ATOM 1515 N N . ASN B 1 76 ? -9.68 6.273 3.371 1 90 76 ASN B N 1
ATOM 1516 C CA . ASN B 1 76 ? -8.359 5.676 3.537 1 90 76 ASN B CA 1
ATOM 1517 C C . ASN B 1 76 ? -7.895 5.746 4.988 1 90 76 ASN B C 1
ATOM 1519 O O . ASN B 1 76 ? -7.395 4.762 5.531 1 90 76 ASN B O 1
ATOM 1523 N N . LEU B 1 77 ? -8.094 6.906 5.566 1 93 77 LEU B N 1
ATOM 1524 C CA . LEU B 1 77 ? -7.664 7.066 6.953 1 93 77 LEU B CA 1
ATOM 1525 C C . LEU B 1 77 ? -8.453 6.145 7.875 1 93 77 LEU B C 1
ATOM 1527 O O . LEU B 1 77 ? -7.875 5.469 8.727 1 93 77 LEU B O 1
ATOM 1531 N N . GLU B 1 78 ? -9.703 6.02 7.621 1 91.19 78 GLU B N 1
ATOM 1532 C CA . GLU B 1 78 ? -10.562 5.25 8.516 1 91.19 78 GLU B CA 1
ATOM 1533 C C . GLU B 1 78 ? -10.344 3.75 8.336 1 91.19 78 GLU B C 1
ATOM 1535 O O . GLU B 1 78 ? -10.391 2.988 9.305 1 91.19 78 GLU B O 1
ATOM 1540 N N . THR B 1 79 ? -10.055 3.369 7.152 1 85.56 79 THR B N 1
ATOM 1541 C CA . THR B 1 79 ? -9.977 1.938 6.875 1 85.56 79 THR B CA 1
ATOM 1542 C C . THR B 1 79 ? -8.539 1.436 7 1 85.56 79 THR B C 1
ATOM 1544 O O . THR B 1 79 ? -8.305 0.347 7.527 1 85.56 79 THR B O 1
ATOM 1547 N N . LEU B 1 80 ? -7.516 2.227 6.602 1 87.31 80 LEU B N 1
ATOM 1548 C CA . LEU B 1 80 ? -6.148 1.725 6.496 1 87.31 80 LEU B CA 1
ATOM 1549 C C . LEU B 1 80 ? -5.184 2.613 7.273 1 87.31 80 LEU B C 1
ATOM 1551 O O . LEU B 1 80 ? -4.027 2.24 7.492 1 87.31 80 LEU B O 1
ATOM 1555 N N . GLY B 1 81 ? -5.637 3.748 7.672 1 93 81 GLY B N 1
ATOM 1556 C CA . GLY B 1 81 ? -4.707 4.723 8.219 1 93 81 GLY B CA 1
ATOM 1557 C C . GLY B 1 81 ? -3.742 5.273 7.188 1 93 81 GLY B C 1
ATOM 1558 O O . GLY B 1 81 ? -2.645 5.719 7.527 1 93 81 GLY B O 1
ATOM 1559 N N . HIS B 1 82 ? -4.176 5.176 5.93 1 92 82 HIS B N 1
ATOM 1560 C CA . HIS B 1 82 ? -3.281 5.57 4.848 1 92 82 HIS B CA 1
ATOM 1561 C C . HIS B 1 82 ? -3.613 6.973 4.344 1 92 82 HIS B C 1
ATOM 1563 O O . HIS B 1 82 ? -4.777 7.281 4.082 1 92 82 HIS B O 1
ATOM 1569 N N . VAL B 1 83 ? -2.652 7.832 4.215 1 94.81 83 VAL B N 1
ATOM 1570 C CA . VAL B 1 83 ? -2.73 9.078 3.457 1 94.81 83 VAL B CA 1
ATOM 1571 C C . VAL B 1 83 ? -1.333 9.5 3.01 1 94.81 83 VAL B C 1
ATOM 1573 O O . VAL B 1 83 ? -0.341 9.188 3.674 1 94.81 83 VAL B O 1
ATOM 1576 N N . THR B 1 84 ? -1.26 10.086 1.874 1 94.94 84 THR B N 1
ATOM 1577 C CA . THR B 1 84 ? -0.055 10.781 1.435 1 94.94 84 THR B CA 1
ATOM 1578 C C . THR B 1 84 ? -0.167 12.281 1.698 1 94.94 84 THR B C 1
ATOM 1580 O O . THR B 1 84 ? -1.134 12.922 1.279 1 94.94 84 THR B O 1
ATOM 1583 N N . ILE B 1 85 ? 0.738 12.797 2.461 1 97.31 85 ILE B N 1
ATOM 1584 C CA . ILE B 1 85 ? 0.819 14.25 2.627 1 97.31 85 ILE B CA 1
ATOM 1585 C C . ILE B 1 85 ? 1.858 14.82 1.665 1 97.31 85 ILE B C 1
ATOM 1587 O O . ILE B 1 85 ? 3.027 14.43 1.702 1 97.31 85 ILE B O 1
ATOM 1591 N N . SER B 1 86 ? 1.418 15.656 0.83 1 97.06 86 SER B N 1
ATOM 1592 C CA . SER B 1 86 ? 2.293 16.25 -0.178 1 97.06 86 SER B CA 1
ATOM 1593 C C . SER B 1 86 ? 2.705 17.656 0.209 1 97.06 86 SER B C 1
ATOM 1595 O O . SER B 1 86 ? 1.853 18.516 0.456 1 97.06 86 SER B O 1
ATOM 1597 N N . PHE B 1 87 ? 4.016 17.906 0.217 1 98.19 87 PHE B N 1
ATOM 1598 C CA . PHE B 1 87 ? 4.594 19.203 0.558 1 98.19 87 PHE B CA 1
ATOM 1599 C C . PHE B 1 87 ? 5.152 19.891 -0.683 1 98.19 87 PHE B C 1
ATOM 1601 O O . PHE B 1 87 ? 5.98 20.797 -0.576 1 98.19 87 PHE B O 1
ATOM 1608 N N . LYS B 1 88 ? 4.648 19.375 -1.778 1 93.94 88 LYS B N 1
ATOM 1609 C CA . LYS B 1 88 ? 5.184 19.906 -3.031 1 93.94 88 LYS B CA 1
ATOM 1610 C C . LYS B 1 88 ? 4.348 21.078 -3.541 1 93.94 88 LYS B C 1
ATOM 1612 O O . LYS B 1 88 ? 3.174 21.203 -3.193 1 93.94 88 LYS B O 1
ATOM 1617 N N . GLU B 1 89 ? 4.957 21.859 -4.301 1 83.81 89 GLU B N 1
ATOM 1618 C CA . GLU B 1 89 ? 4.277 23 -4.906 1 83.81 89 GLU B CA 1
ATOM 1619 C C . GLU B 1 89 ? 3.559 22.594 -6.191 1 83.81 89 GLU B C 1
ATOM 1621 O O . GLU B 1 89 ? 2.475 23.109 -6.488 1 83.81 89 GLU B O 1
ATOM 1626 N N . GLU B 1 90 ? 4.141 21.625 -6.902 1 84.25 90 GLU B N 1
ATOM 1627 C CA . GLU B 1 90 ? 3.607 21.281 -8.219 1 84.25 90 GLU B CA 1
ATOM 1628 C C . GLU B 1 90 ? 3.025 19.875 -8.242 1 84.25 90 GLU B C 1
ATOM 1630 O O . GLU B 1 90 ? 3.389 19.031 -7.414 1 84.25 90 GLU B O 1
ATOM 1635 N N . GLY B 1 91 ? 1.982 19.781 -9.117 1 86.19 91 GLY B N 1
ATOM 1636 C CA . GLY B 1 91 ? 1.366 18.469 -9.344 1 86.19 91 GLY B CA 1
ATOM 1637 C C . GLY B 1 91 ? -0.051 18.391 -8.805 1 86.19 91 GLY B C 1
ATOM 1638 O O . GLY B 1 91 ? -0.479 19.234 -8.023 1 86.19 91 GLY B O 1
ATOM 1639 N N . ASP B 1 92 ? -0.727 17.406 -9.281 1 89.69 92 ASP B N 1
ATOM 1640 C CA . ASP B 1 92 ? -2.107 17.203 -8.844 1 89.69 92 ASP B CA 1
ATOM 1641 C C . ASP B 1 92 ? -2.162 16.578 -7.457 1 89.69 92 ASP B C 1
ATOM 1643 O O . ASP B 1 92 ? -1.278 15.797 -7.086 1 89.69 92 ASP B O 1
ATOM 1647 N N . CYS B 1 93 ? -3.123 17.078 -6.723 1 92.88 93 CYS B N 1
ATOM 1648 C CA . CYS B 1 93 ? -3.418 16.406 -5.457 1 92.88 93 CYS B CA 1
ATOM 1649 C C . CYS B 1 93 ? -4.203 15.125 -5.68 1 92.88 93 CYS B C 1
ATOM 1651 O O . CYS B 1 93 ? -5.387 15.164 -6.016 1 92.88 93 CYS B O 1
ATOM 1653 N N . LEU B 1 94 ? -3.59 14.062 -5.453 1 89.88 94 LEU B N 1
ATOM 1654 C CA . LEU B 1 94 ? -4.18 12.766 -5.754 1 89.88 94 LEU B CA 1
ATOM 1655 C C . LEU B 1 94 ? -5.293 12.43 -4.766 1 89.88 94 LEU B C 1
ATOM 1657 O O . LEU B 1 94 ? -5.352 13 -3.672 1 89.88 94 LEU B O 1
ATOM 1661 N N . PRO B 1 95 ? -6.184 11.5 -5.113 1 90.62 95 PRO B N 1
ATOM 1662 C CA . PRO B 1 95 ? -7.371 11.203 -4.305 1 90.62 95 PRO B CA 1
ATOM 1663 C C . PRO B 1 95 ? -7.02 10.805 -2.873 1 90.62 95 PRO B C 1
ATOM 1665 O O . PRO B 1 95 ? -7.766 11.117 -1.941 1 90.62 95 PRO B O 1
ATOM 1668 N N . GLY B 1 96 ? -5.879 10.219 -2.672 1 91.75 96 GLY B N 1
ATOM 1669 C CA . GLY B 1 96 ? -5.5 9.742 -1.351 1 91.75 96 GLY B CA 1
ATOM 1670 C C . GLY B 1 96 ? -4.539 10.672 -0.635 1 91.75 96 GLY B C 1
ATOM 1671 O O . GLY B 1 96 ? -3.906 10.289 0.348 1 91.75 96 GLY B O 1
ATOM 1672 N N . SER B 1 97 ? -4.492 11.938 -1.099 1 94.75 97 SER B N 1
ATOM 1673 C CA . SER B 1 97 ? -3.453 12.828 -0.591 1 94.75 97 SER B CA 1
ATOM 1674 C C . SER B 1 97 ? -4.055 14.055 0.089 1 94.75 97 SER B C 1
ATOM 1676 O O . SER B 1 97 ? -5.152 14.492 -0.269 1 94.75 97 SER B O 1
ATOM 1678 N N . ILE B 1 98 ? -3.379 14.508 1.061 1 97.12 98 ILE B N 1
ATOM 1679 C CA . ILE B 1 98 ? -3.535 15.867 1.568 1 97.12 98 ILE B CA 1
ATOM 1680 C C . ILE B 1 98 ? -2.391 16.734 1.062 1 97.12 98 ILE B C 1
ATOM 1682 O O . ILE B 1 98 ? -1.222 16.469 1.357 1 97.12 98 ILE B O 1
ATOM 1686 N N . CYS B 1 99 ? -2.736 17.719 0.236 1 97.94 99 CYS B N 1
ATOM 1687 C CA . CYS B 1 99 ? -1.721 18.656 -0.257 1 97.94 99 CYS B CA 1
ATOM 1688 C C . CYS B 1 99 ? -1.649 19.891 0.614 1 97.94 99 CYS B C 1
ATOM 1690 O O . CYS B 1 99 ? -2.668 20.547 0.856 1 97.94 99 CYS B O 1
ATOM 1692 N N . VAL B 1 100 ? -0.452 20.188 1.058 1 98.31 100 VAL B N 1
ATOM 1693 C CA . VAL B 1 100 ? -0.235 21.359 1.898 1 98.31 100 VAL B CA 1
ATOM 1694 C C . VAL B 1 100 ? 0.691 22.344 1.187 1 98.31 100 VAL B C 1
ATOM 1696 O O . VAL B 1 100 ? 1.187 22.062 0.094 1 98.31 100 VAL B O 1
ATOM 1699 N N . GLU B 1 101 ? 0.856 23.5 1.782 1 98.06 101 GLU B N 1
ATOM 1700 C CA . GLU B 1 101 ? 1.81 24.469 1.249 1 98.06 101 GLU B CA 1
ATOM 1701 C C . GLU B 1 101 ? 3.203 23.859 1.12 1 98.06 101 GLU B C 1
ATOM 1703 O O . GLU B 1 101 ? 3.559 22.953 1.867 1 98.06 101 GLU B O 1
ATOM 1708 N N . LYS B 1 102 ? 3.859 24.406 0.18 1 98 102 LYS B N 1
ATOM 1709 C CA . LYS B 1 102 ? 5.219 23.922 -0.038 1 98 102 LYS B CA 1
ATOM 1710 C C . LYS B 1 102 ? 6.07 24.094 1.216 1 98 102 LYS B C 1
ATOM 1712 O O . LYS B 1 102 ? 6.109 25.172 1.805 1 98 102 LYS B O 1
ATOM 1717 N N . ALA B 1 103 ? 6.664 23.062 1.583 1 98.06 103 ALA B N 1
ATOM 1718 C CA . ALA B 1 103 ? 7.539 23.062 2.752 1 98.06 103 ALA B CA 1
ATOM 1719 C C . ALA B 1 103 ? 8.484 21.859 2.725 1 98.06 103 ALA B C 1
ATOM 1721 O O . ALA B 1 103 ? 8.336 20.969 1.891 1 98.06 103 ALA B O 1
ATOM 1722 N N . GLU B 1 104 ? 9.492 21.938 3.568 1 97.19 104 GLU B N 1
ATOM 1723 C CA . GLU B 1 104 ? 10.312 20.75 3.779 1 97.19 104 GLU B CA 1
ATOM 1724 C C . GLU B 1 104 ? 9.523 19.641 4.465 1 97.19 104 GLU B C 1
ATOM 1726 O O . GLU B 1 104 ? 8.734 19.906 5.379 1 97.19 104 GLU B O 1
ATOM 1731 N N . VAL B 1 105 ? 9.711 18.453 3.984 1 98.25 105 VAL B N 1
ATOM 1732 C CA . VAL B 1 105 ? 9.039 17.328 4.621 1 98.25 105 VAL B CA 1
ATOM 1733 C C . VAL B 1 105 ? 9.625 17.094 6.012 1 98.25 105 VAL B C 1
ATOM 1735 O O . VAL B 1 105 ? 10.828 16.906 6.16 1 98.25 105 VAL B O 1
ATOM 1738 N N . PRO B 1 106 ? 8.773 17.156 6.988 1 98.31 106 PRO B N 1
ATOM 1739 C CA . PRO B 1 106 ? 9.32 16.906 8.32 1 98.31 106 PRO B CA 1
ATOM 1740 C C . PRO B 1 106 ? 9.719 15.453 8.539 1 98.31 106 PRO B C 1
ATOM 1742 O O . PRO B 1 106 ? 9.133 14.555 7.926 1 98.31 106 PRO B O 1
ATOM 1745 N N . ALA B 1 107 ? 10.703 15.242 9.367 1 97.31 107 ALA B N 1
ATOM 1746 C CA . ALA B 1 107 ? 11.078 13.891 9.789 1 97.31 107 ALA B CA 1
ATOM 1747 C C . ALA B 1 107 ? 10.344 13.492 11.07 1 97.31 107 ALA B C 1
ATOM 1749 O O . ALA B 1 107 ? 10.578 14.07 12.133 1 97.31 107 ALA B O 1
ATOM 1750 N N . LEU B 1 108 ? 9.539 12.531 10.93 1 98.69 108 LEU B N 1
ATOM 1751 C CA . LEU B 1 108 ? 8.773 12.078 12.086 1 98.69 108 LEU B CA 1
ATOM 1752 C C . LEU B 1 108 ? 9.477 10.922 12.781 1 98.69 108 LEU B C 1
ATOM 1754 O O . LEU B 1 108 ? 10.383 10.305 12.211 1 98.69 108 LEU B O 1
ATOM 1758 N N . ARG B 1 109 ? 9.141 10.688 13.992 1 98.5 109 ARG B N 1
ATOM 1759 C CA . ARG B 1 109 ? 9.641 9.586 14.812 1 98.5 109 ARG B CA 1
ATOM 1760 C C . ARG B 1 109 ? 8.516 8.961 15.633 1 98.5 109 ARG B C 1
ATOM 1762 O O . ARG B 1 109 ? 7.402 9.492 15.672 1 98.5 109 ARG B O 1
ATOM 1769 N N . LYS B 1 110 ? 8.836 7.785 16.25 1 98.38 110 LYS B N 1
ATOM 1770 C CA . LYS B 1 110 ? 7.879 7.219 17.188 1 98.38 110 LYS B CA 1
ATOM 1771 C C . LYS B 1 110 ? 7.445 8.258 18.219 1 98.38 110 LYS B C 1
ATOM 1773 O O . LYS B 1 110 ? 8.281 8.961 18.797 1 98.38 110 LYS B O 1
ATOM 1778 N N . GLY B 1 111 ? 6.176 8.445 18.359 1 98.75 111 GLY B N 1
ATOM 1779 C CA . GLY B 1 111 ? 5.637 9.422 19.297 1 98.75 111 GLY B CA 1
ATOM 1780 C C . GLY B 1 111 ? 5.227 10.727 18.641 1 98.75 111 GLY B C 1
ATOM 1781 O O . GLY B 1 111 ? 4.504 11.523 19.234 1 98.75 111 GLY B O 1
ATOM 1782 N N . SER B 1 112 ? 5.664 10.984 17.406 1 98.88 112 SER B N 1
ATOM 1783 C CA . SER B 1 112 ? 5.234 12.18 16.688 1 98.88 112 SER B CA 1
ATOM 1784 C C . SER B 1 112 ? 3.717 12.211 16.531 1 98.88 112 SER B C 1
ATOM 1786 O O . SER B 1 112 ? 3.084 11.172 16.312 1 98.88 112 SER B O 1
ATOM 1788 N N . ARG B 1 113 ? 3.166 13.398 16.578 1 98.81 113 ARG B N 1
ATOM 1789 C CA . ARG B 1 113 ? 1.722 13.586 16.469 1 98.81 113 ARG B CA 1
ATOM 1790 C C . ARG B 1 113 ? 1.347 14.25 15.148 1 98.81 113 ARG B C 1
ATOM 1792 O O . ARG B 1 113 ? 2.031 15.164 14.695 1 98.81 113 ARG B O 1
ATOM 1799 N N . ILE B 1 114 ? 0.307 13.75 14.555 1 98.69 114 ILE B N 1
ATOM 1800 C CA . ILE B 1 114 ? -0.288 14.328 13.359 1 98.69 114 ILE B CA 1
ATOM 1801 C C . ILE B 1 114 ? -1.733 14.727 13.641 1 98.69 114 ILE B C 1
ATOM 1803 O O . ILE B 1 114 ? -2.52 13.922 14.141 1 98.69 114 ILE B O 1
ATOM 1807 N N . GLN B 1 115 ? -2.068 15.969 13.328 1 98.44 115 GLN B N 1
ATOM 1808 C CA . GLN B 1 115 ? -3.42 16.469 13.555 1 98.44 115 GLN B CA 1
ATOM 1809 C C . GLN B 1 115 ? -3.947 17.203 12.328 1 98.44 115 GLN B C 1
ATOM 1811 O O . GLN B 1 115 ? -3.205 17.938 11.664 1 98.44 115 GLN B O 1
ATOM 1816 N N . ILE B 1 116 ? -5.148 16.969 12 1 98.5 116 ILE B N 1
ATOM 1817 C CA . ILE B 1 116 ? -5.879 17.703 10.977 1 98.5 116 ILE B CA 1
ATOM 1818 C C . ILE B 1 116 ? -6.949 18.578 11.633 1 98.5 116 ILE B C 1
ATOM 1820 O O . ILE B 1 116 ? -7.754 18.078 12.43 1 98.5 116 ILE B O 1
ATOM 1824 N N . LEU B 1 117 ? -6.918 19.828 11.32 1 98.19 117 LEU B N 1
ATOM 1825 C CA . LEU B 1 117 ? -7.785 20.766 12.008 1 98.19 117 LEU B CA 1
ATOM 1826 C C . LEU B 1 117 ? -8.641 21.547 11.016 1 98.19 117 LEU B C 1
ATOM 1828 O O . LEU B 1 117 ? -8.203 21.828 9.898 1 98.19 117 LEU B O 1
ATOM 1832 N N . SER B 1 118 ? -9.812 21.75 11.43 1 95.31 118 SER B N 1
ATOM 1833 C CA . SER B 1 118 ? -10.617 22.75 10.742 1 95.31 118 SER B CA 1
ATOM 1834 C C . SER B 1 118 ? -10.352 24.141 11.297 1 95.31 118 SER B C 1
ATOM 1836 O O . SER B 1 118 ? -9.641 24.297 12.289 1 95.31 118 SER B O 1
ATOM 1838 N N . GLU B 1 119 ? -10.906 25.328 10.758 1 82.81 119 GLU B N 1
ATOM 1839 C CA . GLU B 1 119 ? -10.719 26.688 11.25 1 82.81 119 GLU B CA 1
ATOM 1840 C C . GLU B 1 119 ? -11.148 26.812 12.711 1 82.81 119 GLU B C 1
ATOM 1842 O O . GLU B 1 119 ? -12.039 26.078 13.164 1 82.81 119 GLU B O 1
#

Secondary structure (DSSP, 8-state):
-EEEEEEEEEE-TTHHHHHTTTEEEEE--TT-HHHHTTSEEE------S-GGGEEEEEETTEEEEEEEE-TTHHHHHHHH--EEEE--SSS---TTEEEESS-PPP---TT-EEEEEE-/-EEEEEEEEEE-TTHHHHHTTTEEEEE--TT-HHHHTTSEEE------S-GGGEEEEEETTEEEEEEEE-TTHHHHHHHH--EEEE--SSS---TTEEEESS-PPP---TT-EEEEEE-

Solvent-accessible surface area (backbone atoms only — not comparable to full-atom values): 12048 Å² total; per-residue (Å²): 75,74,27,31,58,40,37,27,72,38,70,24,90,44,33,60,66,39,35,76,71,23,26,46,39,36,27,43,48,74,65,44,53,78,53,44,38,41,9,37,29,31,50,77,43,68,73,53,73,65,72,89,56,45,38,35,37,31,51,72,79,44,77,39,50,46,74,47,71,22,84,40,27,66,62,31,31,65,73,33,30,30,37,34,38,32,22,43,80,74,78,83,70,45,44,28,18,41,26,26,52,64,49,82,58,79,84,80,49,67,68,35,38,42,36,35,21,33,116,76,73,28,30,56,40,37,27,72,41,70,25,89,45,35,63,65,40,35,76,70,24,25,47,39,35,25,43,49,74,65,44,53,77,53,42,38,42,8,37,29,32,49,78,44,67,71,53,73,65,73,88,54,46,39,35,36,31,52,72,80,44,78,39,51,46,74,45,71,21,86,39,29,64,61,31,32,63,74,32,28,30,37,35,38,31,22,42,81,75,79,82,70,46,44,26,18,40,27,27,53,65,49,81,58,78,86,79,49,67,69,34,37,42,35,35,20,32,116